Protein AF-A0AAE6SLK0-F1 (afdb_monomer_lite)

Radius of gyration: 21.38 Å; chains: 1; bounding box: 89×56×54 Å

pLDDT: mean 89.6, std 17.96, range [32.59, 98.88]

Organism: Aeromonas media (NCBI:txid651)

Structure (mmCIF, N/CA/C/O backbone):
data_AF-A0AAE6SLK0-F1
#
_entry.id   AF-A0AAE6SLK0-F1
#
loop_
_atom_site.group_PDB
_atom_site.id
_atom_site.type_symbol
_atom_site.label_atom_id
_atom_site.label_alt_id
_atom_site.label_comp_id
_atom_site.label_asym_id
_atom_site.label_entity_id
_atom_site.label_seq_id
_atom_site.pdbx_PDB_ins_code
_atom_site.Cartn_x
_atom_site.Cartn_y
_atom_site.Cartn_z
_atom_site.occupancy
_atom_site.B_iso_or_equiv
_atom_site.auth_seq_id
_atom_site.auth_comp_id
_atom_site.auth_asym_id
_atom_site.auth_atom_id
_atom_site.pdbx_PDB_model_num
ATOM 1 N N . MET A 1 1 ? -66.609 -10.770 -0.592 1.00 38.84 1 MET A N 1
ATOM 2 C CA . MET A 1 1 ? -65.427 -10.485 0.248 1.00 38.84 1 MET A CA 1
ATOM 3 C C . MET A 1 1 ? -64.219 -11.055 -0.471 1.00 38.84 1 MET A C 1
ATOM 5 O O . MET A 1 1 ? -64.060 -12.265 -0.472 1.00 38.84 1 MET A O 1
ATOM 9 N N . THR A 1 2 ? -63.419 -10.225 -1.133 1.00 34.97 2 THR A N 1
ATOM 10 C CA . THR A 1 2 ? -62.288 -10.713 -1.938 1.00 34.97 2 THR A CA 1
ATOM 11 C C . THR A 1 2 ? -61.059 -9.920 -1.523 1.00 34.97 2 THR A C 1
ATOM 13 O O . THR A 1 2 ? -60.911 -8.755 -1.880 1.00 34.97 2 THR A O 1
ATOM 16 N N . ARG A 1 3 ? -60.243 -10.522 -0.652 1.00 39.66 3 ARG A N 1
ATOM 17 C CA . ARG A 1 3 ? -59.014 -9.927 -0.117 1.00 39.66 3 ARG A CA 1
ATOM 18 C C . ARG A 1 3 ? -57.911 -10.036 -1.166 1.00 39.66 3 ARG A C 1
ATOM 20 O O . ARG A 1 3 ? -57.571 -11.139 -1.577 1.00 39.66 3 ARG A O 1
ATOM 27 N N . TRP A 1 4 ? -57.359 -8.899 -1.570 1.00 36.50 4 TRP A N 1
ATOM 28 C CA . TRP A 1 4 ? -56.140 -8.830 -2.368 1.00 36.50 4 TRP A CA 1
ATOM 29 C C . TRP A 1 4 ? -54.942 -8.883 -1.415 1.00 36.50 4 TRP A C 1
ATOM 31 O O . TRP A 1 4 ? -54.783 -8.005 -0.569 1.00 36.50 4 TRP A O 1
ATOM 41 N N . LEU A 1 5 ? -54.124 -9.930 -1.520 1.00 42.88 5 LEU A N 1
ATOM 42 C CA . LEU A 1 5 ? -52.815 -10.001 -0.872 1.00 42.88 5 LEU A CA 1
ATOM 43 C C . LEU A 1 5 ? -51.786 -9.366 -1.813 1.00 42.88 5 LEU A C 1
ATOM 45 O O . LEU A 1 5 ? -51.443 -9.947 -2.840 1.00 42.88 5 LEU A O 1
ATOM 49 N N . LEU A 1 6 ? -51.301 -8.173 -1.461 1.00 46.22 6 LEU A N 1
ATOM 50 C CA . LEU A 1 6 ? -50.082 -7.618 -2.044 1.00 46.22 6 LEU A CA 1
ATOM 51 C C . LEU A 1 6 ? -48.883 -8.419 -1.522 1.00 46.22 6 LEU A C 1
ATOM 53 O O . LEU A 1 6 ? -48.569 -8.379 -0.333 1.00 46.22 6 LEU A O 1
ATOM 57 N N . ALA A 1 7 ? -48.215 -9.139 -2.419 1.00 41.09 7 ALA A N 1
ATOM 58 C CA . ALA A 1 7 ? -46.915 -9.736 -2.159 1.00 41.09 7 ALA A CA 1
ATOM 59 C C . ALA A 1 7 ? -45.844 -8.635 -2.215 1.00 41.09 7 ALA A C 1
ATOM 61 O O . ALA A 1 7 ? -45.511 -8.129 -3.285 1.00 41.09 7 ALA A O 1
ATOM 62 N N . LEU A 1 8 ? -45.329 -8.244 -1.050 1.00 46.03 8 LEU A N 1
ATOM 63 C CA . LEU A 1 8 ? -44.193 -7.336 -0.928 1.00 46.03 8 LEU A CA 1
ATOM 64 C C . LEU A 1 8 ? -42.908 -8.144 -1.178 1.00 46.03 8 LEU A C 1
ATOM 66 O O . LEU A 1 8 ? -42.437 -8.870 -0.304 1.00 46.03 8 LEU A O 1
ATOM 70 N N . THR A 1 9 ? -42.358 -8.069 -2.388 1.00 43.03 9 THR A N 1
ATOM 71 C CA . THR A 1 9 ? -41.049 -8.655 -2.702 1.00 43.03 9 THR A CA 1
ATOM 72 C C . THR A 1 9 ? -39.952 -7.830 -2.034 1.00 43.03 9 THR A C 1
ATOM 74 O O . THR A 1 9 ? -39.632 -6.728 -2.478 1.00 43.03 9 THR A O 1
ATOM 77 N N . LEU A 1 10 ? -39.378 -8.369 -0.958 1.00 41.09 10 LEU A N 1
ATOM 78 C CA . LEU A 1 10 ? -38.140 -7.886 -0.353 1.00 41.09 10 LEU A CA 1
ATOM 79 C C . LEU A 1 10 ? -36.986 -8.132 -1.337 1.00 41.09 10 LEU A C 1
ATOM 81 O O . LEU A 1 10 ? -36.445 -9.232 -1.409 1.00 41.09 10 LEU A O 1
ATOM 85 N N . LEU A 1 11 ? -36.614 -7.108 -2.106 1.00 40.25 11 LEU A N 1
ATOM 86 C CA . LEU A 1 11 ? -35.316 -7.061 -2.774 1.00 40.25 11 LEU A CA 1
ATOM 87 C C . LEU A 1 11 ? -34.251 -6.888 -1.688 1.00 40.25 11 LEU A C 1
ATOM 89 O O . LEU A 1 11 ? -34.016 -5.788 -1.193 1.00 40.25 11 LEU A O 1
ATOM 93 N N . SER A 1 12 ? -33.632 -7.993 -1.280 1.00 39.66 12 SER A N 1
ATOM 94 C CA . SER A 1 12 ? -32.398 -7.968 -0.503 1.00 39.66 12 SER A CA 1
ATOM 95 C C . SER A 1 12 ? -31.318 -7.311 -1.361 1.00 39.66 12 SER A C 1
ATOM 97 O O . SER A 1 12 ? -30.811 -7.929 -2.298 1.00 39.66 12 SER A O 1
ATOM 99 N N . GLY A 1 13 ? -31.000 -6.048 -1.071 1.00 38.16 13 GLY A N 1
ATOM 100 C CA . GLY A 1 13 ? -29.832 -5.384 -1.637 1.00 38.16 13 GLY A CA 1
ATOM 101 C C . GLY A 1 13 ? -28.597 -6.223 -1.326 1.00 38.16 13 GLY A C 1
ATOM 102 O O . GLY A 1 13 ? -28.280 -6.461 -0.160 1.00 38.16 13 GLY A O 1
ATOM 103 N N . VAL A 1 14 ? -27.941 -6.726 -2.368 1.00 40.12 14 VAL A N 1
ATOM 104 C CA . VAL A 1 14 ? -26.601 -7.299 -2.258 1.00 40.12 14 VAL A CA 1
ATOM 105 C C . VAL A 1 14 ? -25.701 -6.236 -1.637 1.00 40.12 14 VAL A C 1
ATOM 107 O O . VAL A 1 14 ? -25.645 -5.107 -2.117 1.00 40.12 14 VAL A O 1
ATOM 110 N N . ALA A 1 15 ? -25.057 -6.573 -0.522 1.00 43.69 15 ALA A N 1
ATOM 111 C CA . ALA A 1 15 ? -24.077 -5.699 0.100 1.00 43.69 15 ALA A CA 1
ATOM 112 C C . ALA A 1 15 ? -22.981 -5.379 -0.932 1.00 43.69 15 ALA A C 1
ATOM 114 O O . ALA A 1 15 ? -22.375 -6.296 -1.487 1.00 43.69 15 ALA A O 1
ATOM 115 N N . HIS A 1 16 ? -22.771 -4.089 -1.205 1.00 45.72 16 HIS A N 1
ATOM 116 C CA . HIS A 1 16 ? -21.744 -3.585 -2.117 1.00 45.72 16 HIS A CA 1
ATOM 117 C C . HIS A 1 16 ? -20.355 -3.823 -1.512 1.00 45.72 16 HIS A C 1
ATOM 119 O O . HIS A 1 16 ? -19.819 -2.967 -0.815 1.00 45.72 16 HIS A O 1
ATOM 125 N N . GLY A 1 17 ? -19.804 -5.015 -1.723 1.00 63.59 17 GLY A N 1
ATOM 126 C CA . GLY A 1 17 ? -18.404 -5.309 -1.442 1.00 63.59 17 GLY A CA 1
ATOM 127 C C . GLY A 1 17 ? -17.537 -4.988 -2.657 1.00 63.59 17 GLY A C 1
ATOM 128 O O . GLY A 1 17 ? -17.980 -5.160 -3.791 1.00 63.59 17 GLY A O 1
ATOM 129 N N . PHE A 1 18 ? -16.290 -4.576 -2.417 1.00 79.12 18 PHE A N 1
ATOM 130 C CA . PHE A 1 18 ? -15.279 -4.461 -3.472 1.00 79.12 18 PHE A CA 1
ATOM 131 C C . PHE A 1 18 ? -15.163 -5.793 -4.225 1.00 79.12 18 PHE A C 1
ATOM 133 O O . PHE A 1 18 ? -15.194 -6.861 -3.590 1.00 79.12 18 PHE A O 1
ATOM 140 N N . GLU A 1 19 ? -14.987 -5.735 -5.548 1.00 85.19 19 GLU A N 1
ATOM 141 C CA . GLU A 1 19 ? -14.982 -6.923 -6.401 1.00 85.19 19 GLU A CA 1
ATOM 142 C C . GLU A 1 19 ? -13.978 -7.996 -5.945 1.00 85.19 19 GLU A C 1
ATOM 144 O O . GLU A 1 19 ? -13.018 -7.750 -5.203 1.00 85.19 19 GLU A O 1
ATOM 149 N N . THR A 1 20 ? -14.184 -9.236 -6.389 1.00 86.69 20 THR A N 1
ATOM 150 C CA . THR A 1 20 ? -13.162 -10.265 -6.166 1.00 86.69 20 THR A CA 1
ATOM 151 C C . THR A 1 20 ? -11.945 -9.937 -7.022 1.00 86.69 20 THR A C 1
ATOM 153 O O . THR A 1 20 ? -12.037 -9.864 -8.243 1.00 86.69 20 THR A O 1
ATOM 156 N N . ILE A 1 21 ? -10.797 -9.757 -6.375 1.00 88.38 21 ILE A N 1
ATOM 157 C CA . ILE A 1 21 ? -9.552 -9.402 -7.053 1.00 88.38 21 ILE A CA 1
ATOM 158 C C . ILE A 1 21 ? -8.872 -10.678 -7.535 1.00 88.38 21 ILE A C 1
ATOM 160 O O . ILE A 1 21 ? -8.445 -11.512 -6.734 1.00 88.38 21 ILE A O 1
ATOM 164 N N . ASP A 1 22 ? -8.736 -10.811 -8.851 1.00 91.06 22 ASP A N 1
ATOM 165 C CA . ASP A 1 22 ? -7.905 -11.849 -9.447 1.00 91.06 22 ASP A CA 1
ATOM 166 C C . ASP A 1 22 ? -6.422 -11.490 -9.271 1.00 91.06 22 ASP A C 1
ATOM 168 O O . ASP A 1 22 ? -5.854 -10.656 -9.983 1.00 91.06 22 ASP A O 1
ATOM 172 N N . ASN A 1 23 ? -5.779 -12.141 -8.303 1.00 90.94 23 ASN A N 1
ATOM 173 C CA . ASN A 1 23 ? -4.368 -11.920 -8.014 1.00 90.94 23 ASN A CA 1
ATOM 174 C C . ASN A 1 23 ? -3.451 -12.285 -9.191 1.00 90.94 23 ASN A C 1
ATOM 176 O O . ASN A 1 23 ? -2.383 -11.696 -9.312 1.00 90.94 23 ASN A O 1
ATOM 180 N N . ASN A 1 24 ? -3.834 -13.212 -10.072 1.00 90.31 24 ASN A N 1
ATOM 181 C CA . ASN A 1 24 ? -3.011 -13.550 -11.235 1.00 90.31 24 ASN A CA 1
ATOM 182 C C . ASN A 1 24 ? -3.083 -12.456 -12.301 1.00 90.31 24 ASN A C 1
ATOM 184 O O . ASN A 1 24 ? -2.088 -12.181 -12.970 1.00 90.31 24 ASN A O 1
ATOM 188 N N . LEU A 1 25 ? -4.245 -11.815 -12.433 1.00 93.25 25 LEU A N 1
ATOM 189 C CA . LEU A 1 25 ? -4.439 -10.703 -13.356 1.00 93.25 25 LEU A CA 1
ATOM 190 C C . LEU A 1 25 ? -3.724 -9.440 -12.873 1.00 93.25 25 LEU A C 1
ATOM 192 O O . LEU A 1 25 ? -3.025 -8.788 -13.650 1.00 93.25 25 LEU A O 1
ATOM 196 N N . TYR A 1 26 ? -3.899 -9.095 -11.596 1.00 95.38 26 TYR A N 1
ATOM 197 C CA . TYR A 1 26 ? -3.410 -7.829 -11.055 1.00 95.38 26 TYR A CA 1
ATOM 198 C C . TYR A 1 26 ? -2.040 -7.924 -10.408 1.00 95.38 26 TYR A C 1
ATOM 200 O O . TYR A 1 26 ? -1.403 -6.888 -10.266 1.00 95.38 26 TYR A O 1
ATOM 208 N N . PHE A 1 27 ? -1.555 -9.123 -10.073 1.00 96.62 27 PHE A N 1
ATOM 209 C CA . PHE A 1 27 ? -0.210 -9.363 -9.545 1.00 96.62 27 PHE A CA 1
ATOM 210 C C . PHE A 1 27 ? 0.556 -10.466 -10.305 1.00 96.62 27 PHE A C 1
ATOM 212 O O . PHE A 1 27 ? 1.027 -11.429 -9.687 1.00 96.62 27 PHE A O 1
ATOM 219 N N . PRO A 1 28 ? 0.709 -10.361 -11.641 1.00 94.75 28 PRO A N 1
ATOM 220 C CA . PRO A 1 28 ? 1.294 -11.422 -12.466 1.00 94.75 28 PRO A CA 1
ATOM 221 C C . PRO A 1 28 ? 2.786 -11.668 -12.197 1.00 94.75 28 PRO A C 1
ATOM 223 O O . PRO A 1 28 ? 3.267 -12.781 -12.406 1.00 94.75 28 PRO A O 1
ATOM 226 N N . ALA A 1 29 ? 3.519 -10.661 -11.719 1.00 95.38 29 ALA A N 1
ATOM 227 C CA . ALA A 1 29 ? 4.935 -10.744 -11.381 1.00 95.38 29 ALA A CA 1
ATOM 228 C C . ALA A 1 29 ? 5.220 -10.064 -10.029 1.00 95.38 29 ALA A C 1
ATOM 230 O O . ALA A 1 29 ? 4.333 -9.500 -9.382 1.00 95.38 29 ALA A O 1
ATOM 231 N N . VAL A 1 30 ? 6.481 -10.124 -9.589 1.00 97.44 30 VAL A N 1
ATOM 232 C CA . VAL A 1 30 ? 6.932 -9.477 -8.345 1.00 97.44 30 VAL A CA 1
ATOM 233 C C . VAL A 1 30 ? 6.669 -7.967 -8.335 1.00 97.44 30 VAL A C 1
ATOM 235 O O . VAL A 1 30 ? 6.317 -7.404 -7.300 1.00 97.44 30 VAL A O 1
ATOM 238 N N . ALA A 1 31 ? 6.800 -7.316 -9.490 1.00 98.00 31 ALA A N 1
ATOM 239 C CA . ALA A 1 31 ? 6.497 -5.907 -9.677 1.00 98.00 31 ALA A CA 1
ATOM 240 C C . ALA A 1 31 ? 5.987 -5.656 -11.103 1.00 98.00 31 ALA A C 1
ATOM 242 O O . ALA A 1 31 ? 6.572 -6.141 -12.073 1.00 98.00 31 ALA A O 1
ATOM 243 N N . GLN A 1 32 ? 4.936 -4.853 -11.247 1.00 96.69 32 GLN A N 1
ATOM 244 C CA . GLN A 1 32 ? 4.426 -4.438 -12.556 1.00 96.69 32 GLN A CA 1
ATOM 245 C C . GLN A 1 32 ? 3.793 -3.055 -12.511 1.00 96.69 32 GLN A C 1
ATOM 247 O O . GLN A 1 32 ? 3.225 -2.629 -11.508 1.00 96.69 32 GLN A O 1
ATOM 252 N N . GLY A 1 33 ? 3.846 -2.395 -13.660 1.00 96.25 33 GLY A N 1
ATOM 253 C CA . GLY A 1 33 ? 3.070 -1.214 -13.961 1.00 96.25 33 GLY A CA 1
ATOM 254 C C . GLY A 1 33 ? 1.646 -1.575 -14.387 1.00 96.25 33 GLY A C 1
ATOM 255 O O . GLY A 1 33 ? 1.429 -2.556 -15.106 1.00 96.25 33 GLY A O 1
ATOM 256 N N . HIS A 1 34 ? 0.676 -0.742 -14.022 1.00 95.00 34 HIS A N 1
ATOM 257 C CA . HIS A 1 34 ? -0.634 -0.708 -14.661 1.00 95.00 34 HIS A CA 1
ATOM 258 C C . HIS A 1 34 ? -0.900 0.668 -15.269 1.00 95.00 34 HIS A C 1
ATOM 260 O O . HIS A 1 34 ? -0.241 1.663 -14.978 1.00 95.00 34 HIS A O 1
ATOM 266 N N . ARG A 1 35 ? -1.890 0.726 -16.150 1.00 92.19 35 ARG A N 1
ATOM 267 C CA . ARG A 1 35 ? -2.160 1.900 -16.984 1.00 92.19 35 ARG A CA 1
ATOM 268 C C . ARG A 1 35 ? -3.454 2.618 -16.607 1.00 92.19 35 ARG A C 1
ATOM 270 O O . ARG A 1 35 ? -4.057 3.290 -17.428 1.00 92.19 35 ARG A O 1
ATOM 277 N N . GLY A 1 36 ? -3.898 2.422 -15.366 1.00 91.06 36 GLY A N 1
ATOM 278 C CA . GLY A 1 36 ? -5.288 2.634 -14.949 1.00 91.06 36 GLY A CA 1
ATOM 279 C C . GLY A 1 36 ? -6.259 1.660 -15.635 1.00 91.06 36 GLY A C 1
ATOM 280 O O . GLY A 1 36 ? -5.856 0.793 -16.420 1.00 91.06 36 GLY A O 1
ATOM 281 N N . ASN A 1 37 ? -7.554 1.797 -15.351 1.00 91.56 37 ASN A N 1
ATOM 282 C CA . ASN A 1 37 ? -8.606 1.000 -15.986 1.00 91.56 37 ASN A CA 1
ATOM 283 C C . ASN A 1 37 ? -8.958 1.527 -17.396 1.00 91.56 37 ASN A C 1
ATOM 285 O O . ASN A 1 37 ? -10.089 1.924 -17.667 1.00 91.56 37 ASN A O 1
ATOM 289 N N . THR A 1 38 ? -7.979 1.566 -18.302 1.00 87.50 38 THR A N 1
ATOM 290 C CA . THR A 1 38 ? -8.142 2.084 -19.672 1.00 87.50 38 THR A CA 1
ATOM 291 C C . THR A 1 38 ? -7.464 1.195 -20.721 1.00 87.50 38 THR A C 1
ATOM 293 O O . THR A 1 38 ? -6.570 0.390 -20.432 1.00 87.50 38 THR A O 1
ATOM 296 N N . SER A 1 39 ? -7.926 1.325 -21.965 1.00 85.94 39 SER A N 1
ATOM 297 C CA . SER A 1 39 ? -7.327 0.734 -23.165 1.00 85.94 39 SER A CA 1
ATOM 298 C C . SER A 1 39 ? -6.167 1.560 -23.733 1.00 85.94 39 SER A C 1
ATOM 300 O O . SER A 1 39 ? -5.547 1.127 -24.702 1.00 85.94 39 SER A O 1
ATOM 302 N N . ALA A 1 40 ? -5.863 2.723 -23.146 1.00 83.44 40 ALA A N 1
ATOM 303 C CA . ALA A 1 40 ? -4.774 3.584 -23.591 1.00 83.44 40 ALA A CA 1
ATOM 304 C C . ALA A 1 40 ? -3.421 2.855 -23.576 1.00 83.44 40 ALA A C 1
ATOM 306 O O . ALA A 1 40 ? -3.120 2.092 -22.658 1.00 83.44 40 ALA A O 1
ATOM 307 N N . SER A 1 41 ? -2.597 3.109 -24.593 1.00 81.50 41 SER A N 1
ATOM 308 C CA . SER A 1 41 ? -1.213 2.638 -24.651 1.00 81.50 41 SER A CA 1
ATOM 309 C C . SER A 1 41 ? -0.271 3.605 -23.926 1.00 81.50 41 SER A C 1
ATOM 311 O O . SER A 1 41 ? -0.657 4.710 -23.538 1.00 81.50 41 SER A O 1
ATOM 313 N N . CYS A 1 42 ? 0.991 3.206 -23.761 1.00 83.56 42 CYS A N 1
ATOM 314 C CA . CYS A 1 42 ? 2.004 3.996 -23.060 1.00 83.56 42 CYS A CA 1
ATOM 315 C C . CYS A 1 42 ? 2.154 5.440 -23.551 1.00 83.56 42 CYS A C 1
ATOM 317 O O . CYS A 1 42 ? 2.388 6.334 -22.740 1.00 83.56 42 CYS A O 1
ATOM 319 N N . ASN A 1 43 ? 1.950 5.680 -24.848 1.00 71.69 43 ASN A N 1
ATOM 320 C CA . ASN A 1 43 ? 2.090 7.002 -25.459 1.00 71.69 43 ASN A CA 1
ATOM 321 C C . ASN A 1 43 ? 1.031 8.015 -24.976 1.00 71.69 43 ASN A C 1
ATOM 323 O O . ASN A 1 43 ? 1.223 9.212 -25.153 1.00 71.69 43 ASN A O 1
ATOM 327 N N . GLY A 1 44 ? -0.077 7.562 -24.371 1.00 65.56 44 GLY A N 1
ATOM 328 C CA . GLY A 1 44 ? -1.186 8.420 -23.933 1.00 65.56 44 GLY A CA 1
ATOM 329 C C . GLY A 1 44 ? -1.279 8.677 -22.425 1.00 65.56 44 GLY A C 1
ATOM 330 O O . GLY A 1 44 ? -2.234 9.314 -21.992 1.00 65.56 44 GLY A O 1
ATOM 331 N N . LEU A 1 45 ? -0.352 8.157 -21.609 1.00 62.59 45 LEU A N 1
ATOM 332 C CA . LEU A 1 45 ? -0.563 8.011 -20.156 1.00 62.59 45 LEU A CA 1
ATOM 333 C C . LEU A 1 45 ? 0.438 8.740 -19.251 1.00 62.59 45 LEU A C 1
ATOM 335 O O . LEU A 1 45 ? 0.451 8.498 -18.047 1.00 62.59 45 LEU A O 1
ATOM 339 N N . GLY A 1 46 ? 1.293 9.607 -19.798 1.00 61.12 46 GLY A N 1
ATOM 340 C CA . GLY A 1 46 ? 2.299 10.310 -18.989 1.00 61.12 46 GLY A CA 1
ATOM 341 C C . GLY A 1 46 ? 3.362 9.385 -18.373 1.00 61.12 46 GLY A C 1
ATOM 342 O O . GLY A 1 46 ? 4.029 9.778 -17.425 1.00 61.12 46 GLY A O 1
ATOM 343 N N . TYR A 1 47 ? 3.530 8.186 -18.950 1.00 63.22 47 TYR A N 1
ATOM 344 C CA . TYR A 1 47 ? 4.559 7.177 -18.669 1.00 63.22 47 TYR A CA 1
ATOM 345 C C . TYR A 1 47 ? 4.539 6.554 -17.259 1.00 63.22 47 TYR A C 1
ATOM 347 O O . TYR A 1 47 ? 5.327 6.943 -16.398 1.00 63.22 47 TYR A O 1
ATOM 355 N N . PRO A 1 48 ? 3.740 5.487 -17.044 1.00 65.81 48 PRO A N 1
ATOM 356 C CA . PRO A 1 48 ? 4.003 4.477 -16.021 1.00 65.81 48 PRO A CA 1
ATOM 357 C C . PRO A 1 48 ? 5.480 4.062 -15.976 1.00 65.81 48 PRO A C 1
ATOM 359 O O . PRO A 1 48 ? 5.943 3.291 -16.825 1.00 65.81 48 PRO A O 1
ATOM 362 N N . ALA A 1 49 ? 6.234 4.611 -15.027 1.00 89.94 49 ALA A N 1
ATOM 363 C CA . ALA A 1 49 ? 7.687 4.506 -15.008 1.00 89.94 49 ALA A CA 1
ATOM 364 C C . ALA A 1 49 ? 8.176 3.600 -13.879 1.00 89.94 49 ALA A C 1
ATOM 366 O O . ALA A 1 49 ? 7.729 3.719 -12.737 1.00 89.94 49 ALA A O 1
ATOM 367 N N . LEU A 1 50 ? 9.130 2.733 -14.214 1.00 97.56 50 LEU A N 1
ATOM 368 C CA . LEU A 1 50 ? 10.004 2.079 -13.252 1.00 97.56 50 LEU A CA 1
ATOM 369 C C . LEU A 1 50 ? 11.236 2.957 -13.031 1.00 97.56 50 LEU A C 1
ATOM 371 O O . LEU A 1 50 ? 12.105 3.051 -13.899 1.00 97.56 50 LEU A O 1
ATOM 375 N N . THR A 1 51 ? 11.334 3.555 -11.853 1.00 97.88 51 THR A N 1
ATOM 376 C CA . THR A 1 51 ? 12.502 4.328 -11.441 1.00 97.88 51 THR A CA 1
ATOM 377 C C . THR A 1 51 ? 13.175 3.628 -10.277 1.00 97.88 51 THR A C 1
ATOM 379 O O . THR A 1 51 ? 12.598 3.503 -9.199 1.00 97.88 51 THR A O 1
ATOM 382 N N . GLN A 1 52 ? 14.416 3.198 -10.482 1.00 98.31 52 GLN A N 1
ATOM 383 C CA . GLN A 1 52 ? 15.245 2.622 -9.428 1.00 98.31 52 GLN A CA 1
ATOM 384 C C . GLN A 1 52 ? 16.529 3.423 -9.303 1.00 98.31 52 GLN A C 1
ATOM 386 O O . GLN A 1 52 ? 17.171 3.725 -10.303 1.00 98.31 52 GLN A O 1
ATOM 391 N N . ASN A 1 53 ? 16.909 3.750 -8.076 1.00 97.81 53 ASN A N 1
ATOM 392 C CA . ASN A 1 53 ? 18.124 4.490 -7.766 1.00 97.81 53 ASN A CA 1
ATOM 393 C C . ASN A 1 53 ? 18.897 3.787 -6.642 1.00 97.81 53 ASN A C 1
ATOM 395 O O . ASN A 1 53 ? 18.336 3.003 -5.871 1.00 97.81 53 ASN A O 1
ATOM 399 N N . ASN A 1 54 ? 20.178 4.129 -6.499 1.00 97.81 54 ASN A N 1
ATOM 400 C CA . ASN A 1 54 ? 21.045 3.677 -5.407 1.00 97.81 54 ASN A CA 1
ATOM 401 C C . ASN A 1 54 ? 21.198 2.144 -5.343 1.00 97.81 54 ASN A C 1
ATOM 403 O O . ASN A 1 54 ? 21.753 1.539 -6.252 1.00 97.81 54 ASN A O 1
ATOM 407 N N . GLN A 1 55 ? 20.749 1.507 -4.262 1.00 98.00 55 GLN A N 1
ATOM 408 C CA . GLN A 1 55 ? 20.863 0.068 -4.024 1.00 98.00 55 GLN A CA 1
ATOM 409 C C . GLN A 1 55 ? 19.498 -0.634 -4.074 1.00 98.00 55 GLN A C 1
ATOM 411 O O . GLN A 1 55 ? 19.375 -1.743 -3.563 1.00 98.00 55 GLN A O 1
ATOM 416 N N . ALA A 1 56 ? 18.485 -0.022 -4.697 1.00 98.56 56 ALA A N 1
ATOM 417 C CA . ALA A 1 56 ? 17.153 -0.604 -4.832 1.00 98.56 56 ALA A CA 1
ATOM 418 C C . ALA A 1 56 ? 17.184 -1.973 -5.539 1.00 98.56 56 ALA A C 1
ATOM 420 O O . ALA A 1 56 ? 17.843 -2.131 -6.574 1.00 98.56 56 ALA A O 1
ATOM 421 N N . LYS A 1 57 ? 16.444 -2.957 -5.006 1.00 98.44 57 LYS A N 1
ATOM 422 C CA . LYS A 1 57 ? 16.387 -4.335 -5.523 1.00 98.44 57 LYS A CA 1
ATOM 423 C C . LYS A 1 57 ? 14.962 -4.830 -5.737 1.00 98.44 57 LYS A C 1
ATOM 425 O O . LYS A 1 57 ? 14.103 -4.706 -4.874 1.00 98.44 57 LYS A O 1
ATOM 430 N N . ILE A 1 58 ? 14.750 -5.507 -6.855 1.00 98.56 58 ILE A N 1
ATOM 431 C CA . ILE A 1 58 ? 13.605 -6.390 -7.070 1.00 98.56 58 ILE A CA 1
ATOM 432 C C . ILE A 1 58 ? 14.149 -7.822 -7.171 1.00 98.56 58 ILE A C 1
ATOM 434 O O . ILE A 1 58 ? 15.170 -8.058 -7.828 1.00 98.56 58 ILE A O 1
ATOM 438 N N . THR A 1 59 ? 13.525 -8.765 -6.466 1.00 97.62 59 THR A N 1
ATOM 439 C CA . THR A 1 59 ? 13.950 -10.173 -6.391 1.00 97.62 59 THR A CA 1
ATOM 440 C C . THR A 1 59 ? 12.767 -11.098 -6.636 1.00 97.62 59 THR A C 1
ATOM 442 O O . THR A 1 59 ? 11.737 -10.973 -5.976 1.00 97.62 59 THR A O 1
ATOM 445 N N . GLY A 1 60 ? 12.931 -12.066 -7.535 1.00 96.19 60 GLY A N 1
ATOM 446 C CA . GLY A 1 60 ? 11.850 -12.903 -8.056 1.00 96.19 60 GLY A CA 1
ATOM 447 C C . GLY A 1 60 ? 11.427 -12.524 -9.475 1.00 96.19 60 GLY A C 1
ATOM 448 O O . GLY A 1 60 ? 10.369 -12.942 -9.930 1.00 96.19 60 GLY A O 1
ATOM 449 N N . THR A 1 61 ? 12.239 -11.738 -10.189 1.00 97.00 61 THR A N 1
ATOM 450 C CA . THR A 1 61 ? 12.015 -11.449 -11.614 1.00 97.00 61 THR A CA 1
ATOM 451 C C . THR A 1 61 ? 12.432 -12.615 -12.504 1.00 97.00 61 THR A C 1
ATOM 453 O O . THR A 1 61 ? 11.881 -12.787 -13.587 1.00 97.00 61 THR A O 1
ATOM 456 N N . GLY A 1 62 ? 13.408 -13.426 -12.075 1.00 95.69 62 GLY A N 1
ATOM 457 C CA . GLY A 1 62 ? 13.867 -14.594 -12.832 1.00 95.69 62 GLY A CA 1
ATOM 458 C C . GLY A 1 62 ? 14.402 -14.258 -14.231 1.00 95.69 62 GLY A C 1
ATOM 459 O O . GLY A 1 62 ? 14.386 -15.104 -15.118 1.00 95.69 62 GLY A O 1
ATOM 460 N N . GLY A 1 63 ? 14.867 -13.026 -14.449 1.00 95.44 63 GLY A N 1
ATOM 461 C CA . GLY A 1 63 ? 15.303 -12.516 -15.749 1.00 95.44 63 GLY A CA 1
ATOM 462 C C . GLY A 1 63 ? 14.170 -12.057 -16.676 1.00 95.44 63 GLY A C 1
ATOM 463 O O . GLY A 1 63 ? 14.454 -11.610 -17.789 1.00 95.44 63 GLY A O 1
ATOM 464 N N . VAL A 1 64 ? 12.912 -12.130 -16.240 1.00 97.00 64 VAL A N 1
ATOM 465 C CA . VAL A 1 64 ? 11.749 -11.666 -17.006 1.00 97.00 64 VAL A CA 1
ATOM 466 C C . VAL A 1 64 ? 11.638 -10.143 -16.927 1.00 97.00 64 VAL A C 1
ATOM 468 O O . VAL A 1 64 ? 11.912 -9.529 -15.895 1.00 97.00 64 VAL A O 1
ATOM 471 N N . ALA A 1 65 ? 11.248 -9.520 -18.040 1.00 97.31 65 ALA A N 1
ATOM 472 C CA . ALA A 1 65 ? 11.018 -8.082 -18.100 1.00 97.31 65 ALA A CA 1
ATOM 473 C C . ALA A 1 65 ? 9.745 -7.675 -17.335 1.00 97.31 65 ALA A C 1
ATOM 475 O O . ALA A 1 65 ? 8.731 -8.368 -17.380 1.00 97.31 65 ALA A O 1
ATOM 476 N N . LEU A 1 66 ? 9.795 -6.527 -16.660 1.00 97.50 66 LEU A N 1
ATOM 477 C CA . LEU A 1 66 ? 8.684 -5.984 -15.881 1.00 97.50 66 LEU A CA 1
ATOM 478 C C . LEU A 1 66 ? 7.729 -5.175 -16.770 1.00 97.50 66 LEU A C 1
ATOM 480 O O . LEU A 1 66 ? 8.141 -4.490 -17.707 1.00 97.50 66 LEU A O 1
ATOM 484 N N . ASN A 1 67 ? 6.438 -5.207 -16.455 1.00 95.62 67 ASN A N 1
ATOM 485 C CA . ASN A 1 67 ? 5.408 -4.565 -17.272 1.00 95.62 67 ASN A CA 1
ATOM 486 C C . ASN A 1 67 ? 5.281 -3.064 -16.978 1.00 95.62 67 ASN A C 1
ATOM 488 O O . ASN A 1 67 ? 4.325 -2.643 -16.346 1.00 95.62 67 ASN A O 1
ATOM 492 N N . PHE A 1 68 ? 6.235 -2.247 -17.423 1.00 96.12 68 PHE A N 1
ATOM 493 C CA . PHE A 1 68 ? 6.183 -0.778 -17.335 1.00 96.12 68 PHE A CA 1
ATOM 494 C C . PHE A 1 68 ? 6.305 -0.135 -18.719 1.00 96.12 68 PHE A C 1
ATOM 496 O O . PHE A 1 68 ? 6.796 -0.767 -19.653 1.00 96.12 68 PHE A O 1
ATOM 503 N N . CYS A 1 69 ? 5.876 1.124 -18.845 1.00 93.94 69 CYS A N 1
ATOM 504 C CA . CYS A 1 69 ? 5.988 1.889 -20.091 1.00 93.94 69 CYS A CA 1
ATOM 505 C C . CYS A 1 69 ? 7.382 2.461 -20.313 1.00 93.94 69 CYS A C 1
ATOM 507 O O . CYS A 1 69 ? 7.875 2.479 -21.436 1.00 93.94 69 CYS A O 1
ATOM 509 N N . ALA A 1 70 ? 7.988 2.966 -19.243 1.00 94.06 70 ALA A N 1
ATOM 510 C CA . ALA A 1 70 ? 9.279 3.630 -19.281 1.00 94.06 70 ALA A CA 1
ATOM 511 C C . ALA A 1 70 ? 10.125 3.214 -18.080 1.00 94.06 70 ALA A C 1
ATOM 513 O O . ALA A 1 70 ? 9.619 2.674 -17.092 1.00 94.06 70 ALA A O 1
ATOM 514 N N . SER A 1 71 ? 11.428 3.461 -18.172 1.00 95.62 71 SER A N 1
ATOM 515 C CA . SER A 1 71 ? 12.337 3.285 -17.048 1.00 95.62 71 SER A CA 1
ATOM 516 C C . SER A 1 71 ? 13.474 4.296 -17.085 1.00 95.62 71 SER A C 1
ATOM 518 O O . SER A 1 71 ? 13.750 4.875 -18.135 1.00 95.62 71 SER A O 1
ATOM 520 N N . ASN A 1 72 ? 14.166 4.471 -15.958 1.00 95.94 72 ASN A N 1
ATOM 521 C CA . ASN A 1 72 ? 15.389 5.275 -15.882 1.00 95.94 72 ASN A CA 1
ATOM 522 C C . ASN A 1 72 ? 16.662 4.486 -16.263 1.00 95.94 72 ASN A C 1
ATOM 524 O O . ASN A 1 72 ? 17.764 4.811 -15.808 1.00 95.94 72 ASN A O 1
ATOM 528 N N . GLN A 1 73 ? 16.536 3.437 -17.084 1.00 94.25 73 GLN A N 1
ATOM 529 C CA . GLN A 1 73 ? 17.682 2.720 -17.643 1.00 94.25 73 GLN A CA 1
ATOM 530 C C . GLN A 1 73 ? 18.609 3.692 -18.393 1.00 94.25 73 GLN A C 1
ATOM 532 O O . GLN A 1 73 ? 18.162 4.492 -19.208 1.00 94.25 73 GLN A O 1
ATOM 537 N N . GLY A 1 74 ? 19.913 3.631 -18.103 1.00 92.56 74 GLY A N 1
ATOM 538 C CA . GLY A 1 74 ? 20.907 4.577 -18.630 1.00 92.56 74 GLY A CA 1
ATOM 539 C C . GLY A 1 74 ? 20.973 5.917 -17.883 1.00 92.56 74 GLY A C 1
ATOM 540 O O . GLY A 1 74 ? 21.849 6.722 -18.171 1.00 92.56 74 GLY A O 1
ATOM 541 N N . SER A 1 75 ? 20.099 6.140 -16.895 1.00 93.81 75 SER A N 1
ATOM 542 C CA . SER A 1 75 ? 20.017 7.370 -16.100 1.00 93.81 75 SER A CA 1
ATOM 543 C C . SER A 1 75 ? 19.826 7.063 -14.604 1.00 93.81 75 SER A C 1
ATOM 545 O O . SER A 1 75 ? 18.848 7.482 -13.981 1.00 93.81 75 SER A O 1
ATOM 547 N N . GLY A 1 76 ? 20.766 6.311 -14.020 1.00 92.19 76 GLY A N 1
ATOM 548 C CA . GLY A 1 76 ? 20.835 6.063 -12.569 1.00 92.19 76 GLY A CA 1
ATOM 549 C C . GLY A 1 76 ? 20.286 4.716 -12.086 1.00 92.19 76 GLY A C 1
ATOM 550 O O . GLY A 1 76 ? 20.477 4.381 -10.917 1.00 92.19 76 GLY A O 1
ATOM 551 N N . MET A 1 77 ? 19.671 3.914 -12.966 1.00 97.56 77 MET A N 1
ATOM 552 C CA . MET A 1 77 ? 19.246 2.553 -12.619 1.00 97.56 77 MET A CA 1
ATOM 553 C C . MET A 1 77 ? 20.442 1.668 -12.211 1.00 97.56 77 MET A C 1
ATOM 555 O O . MET A 1 77 ? 21.407 1.580 -12.976 1.00 97.56 77 MET A O 1
ATOM 559 N N . PRO A 1 78 ? 20.385 0.961 -11.062 1.00 97.62 78 PRO A N 1
ATOM 560 C CA . PRO A 1 78 ? 21.466 0.077 -10.635 1.00 97.62 78 PRO A CA 1
ATOM 561 C C . PRO A 1 78 ? 21.654 -1.105 -11.597 1.00 97.62 78 PRO A C 1
ATOM 563 O O . PRO A 1 78 ? 20.689 -1.775 -11.970 1.00 97.62 78 PRO A O 1
ATOM 566 N N . LEU A 1 79 ? 22.904 -1.412 -11.956 1.00 97.31 79 LEU A N 1
ATOM 567 C CA . LEU A 1 79 ? 23.248 -2.499 -12.894 1.00 97.31 79 LEU A CA 1
ATOM 568 C C . LEU A 1 79 ? 22.916 -3.908 -12.368 1.00 97.31 79 LEU A C 1
ATOM 570 O O . LEU A 1 79 ? 23.008 -4.886 -13.101 1.00 97.31 79 LEU A O 1
ATOM 574 N N . ASP A 1 80 ? 22.534 -4.012 -11.101 1.00 97.56 80 ASP A N 1
ATOM 575 C CA . ASP A 1 80 ? 22.229 -5.227 -10.352 1.00 97.56 80 ASP A CA 1
ATOM 576 C C . ASP A 1 80 ? 20.844 -5.123 -9.655 1.00 97.56 80 ASP A C 1
ATOM 578 O O . ASP A 1 80 ? 20.589 -5.725 -8.600 1.00 97.56 80 ASP A O 1
ATOM 582 N N . ALA A 1 81 ? 19.944 -4.312 -10.223 1.00 97.75 81 ALA A N 1
ATOM 583 C CA . ALA A 1 81 ? 18.610 -3.991 -9.707 1.00 97.75 81 ALA A CA 1
ATOM 584 C C . ALA A 1 81 ? 17.592 -5.149 -9.752 1.00 97.75 81 ALA A C 1
ATOM 586 O O . ALA A 1 81 ? 16.696 -5.185 -8.908 1.00 97.75 81 ALA A O 1
ATOM 587 N N . CYS A 1 82 ? 17.756 -6.127 -10.647 1.00 98.25 82 CYS A N 1
ATOM 588 C CA . CYS A 1 82 ? 16.916 -7.327 -10.788 1.00 98.25 82 CYS A CA 1
ATOM 589 C C . CYS A 1 82 ? 17.752 -8.618 -10.745 1.00 98.25 82 CYS A C 1
ATOM 591 O O . CYS A 1 82 ? 18.977 -8.576 -10.852 1.00 98.25 82 CYS A O 1
ATOM 593 N N . ASP A 1 83 ? 17.109 -9.771 -10.572 1.00 96.81 83 ASP A N 1
ATOM 594 C CA . ASP A 1 83 ? 17.730 -11.101 -10.601 1.00 96.81 83 ASP A CA 1
ATOM 595 C C . ASP A 1 83 ? 17.500 -11.855 -11.921 1.00 96.81 83 ASP A C 1
ATOM 597 O O . ASP A 1 83 ? 16.498 -11.690 -12.603 1.00 96.81 83 ASP A O 1
ATOM 601 N N . ASN A 1 84 ? 18.434 -12.727 -12.280 1.00 94.75 84 ASN A N 1
ATOM 602 C CA . ASN A 1 84 ? 18.278 -13.746 -13.314 1.00 94.75 84 ASN A CA 1
ATOM 603 C C . ASN A 1 84 ? 17.664 -15.025 -12.731 1.00 94.75 84 ASN A C 1
ATOM 605 O O . ASN A 1 84 ? 17.671 -15.232 -11.520 1.00 94.75 84 ASN A O 1
ATOM 609 N N . ALA A 1 85 ? 17.228 -15.945 -13.596 1.00 91.94 85 ALA A N 1
ATOM 610 C CA . ALA A 1 85 ? 16.736 -17.265 -13.182 1.00 91.94 85 ALA A CA 1
ATOM 611 C C . ALA A 1 85 ? 17.756 -18.070 -12.346 1.00 91.94 85 ALA A C 1
ATOM 613 O O . ALA A 1 85 ? 17.369 -18.865 -11.496 1.00 91.94 85 ALA A O 1
ATOM 614 N N . ASN A 1 86 ? 19.059 -17.840 -12.549 1.00 90.50 86 ASN A N 1
ATOM 615 C CA . ASN A 1 86 ? 20.133 -18.467 -11.772 1.00 90.50 86 ASN A CA 1
ATOM 616 C C . ASN A 1 86 ? 20.490 -17.715 -10.470 1.00 90.50 86 ASN A C 1
ATOM 618 O O . ASN A 1 86 ? 21.487 -18.044 -9.834 1.00 90.50 86 ASN A O 1
ATOM 622 N N . GLY A 1 87 ? 19.726 -16.684 -10.092 1.00 85.56 87 GLY A N 1
ATOM 623 C CA . GLY A 1 87 ? 19.948 -15.874 -8.890 1.00 85.56 87 GLY A CA 1
ATOM 624 C C . GLY A 1 87 ? 21.038 -14.803 -9.009 1.00 85.56 87 GLY A C 1
ATOM 625 O O . GLY A 1 87 ? 21.181 -13.986 -8.100 1.00 85.56 87 GLY A O 1
ATOM 626 N N . SER A 1 88 ? 21.787 -14.754 -10.118 1.00 94.12 88 SER A N 1
ATOM 627 C CA . SER A 1 88 ? 22.722 -13.649 -10.377 1.00 94.12 88 SER A CA 1
ATOM 628 C C . SER A 1 88 ? 21.968 -12.334 -10.587 1.00 94.12 88 SER A C 1
ATOM 630 O O . SER A 1 88 ? 20.774 -12.337 -10.880 1.00 94.12 88 SER A O 1
ATOM 632 N N . ARG A 1 89 ? 22.646 -11.194 -10.441 1.00 97.00 89 ARG A N 1
ATOM 633 C CA . ARG A 1 89 ? 22.014 -9.875 -10.567 1.00 97.00 89 ARG A CA 1
ATOM 634 C C . ARG A 1 89 ? 22.260 -9.255 -11.939 1.00 97.00 89 ARG A C 1
ATOM 636 O O . ARG A 1 89 ? 23.269 -9.530 -12.581 1.00 97.00 89 ARG A O 1
ATOM 643 N N . ARG A 1 90 ? 21.320 -8.422 -12.377 1.00 97.12 90 ARG A N 1
ATOM 644 C CA . ARG A 1 90 ? 21.338 -7.709 -13.654 1.00 97.12 90 ARG A CA 1
ATOM 645 C C . ARG A 1 90 ? 20.552 -6.411 -13.576 1.00 97.12 90 ARG A C 1
ATOM 647 O O . ARG A 1 90 ? 19.769 -6.190 -12.652 1.00 97.12 90 ARG A O 1
ATOM 654 N N . LEU A 1 91 ? 20.695 -5.601 -14.614 1.00 97.38 91 LEU A N 1
ATOM 655 C CA . LEU A 1 91 ? 19.819 -4.475 -14.863 1.00 97.38 91 LEU A CA 1
ATOM 656 C C . LEU A 1 91 ? 18.390 -4.987 -15.096 1.00 97.38 91 LEU A C 1
ATOM 658 O O . LEU A 1 91 ? 18.187 -5.971 -15.822 1.00 97.38 91 LEU A O 1
ATOM 662 N N . CYS A 1 92 ? 17.409 -4.315 -14.498 1.00 97.81 92 CYS A N 1
ATOM 663 C CA . CYS A 1 92 ? 16.007 -4.565 -14.799 1.00 97.81 92 CYS A CA 1
ATOM 664 C C . CYS A 1 92 ? 15.699 -4.173 -16.248 1.00 97.81 92 CYS A C 1
ATOM 666 O O . CYS A 1 92 ? 16.220 -3.189 -16.763 1.00 97.81 92 CYS A O 1
ATOM 668 N N . THR A 1 93 ? 14.837 -4.938 -16.909 1.00 97.19 93 THR A N 1
ATOM 669 C CA . THR A 1 93 ? 14.307 -4.590 -18.235 1.00 97.19 93 THR A CA 1
ATOM 670 C C . THR A 1 93 ? 12.800 -4.488 -18.171 1.00 97.19 93 THR A C 1
ATOM 672 O O . THR A 1 93 ? 12.175 -5.132 -17.328 1.00 97.19 93 THR A O 1
ATOM 675 N N . ILE A 1 94 ? 12.217 -3.706 -19.075 1.00 96.62 94 ILE A N 1
ATOM 676 C CA . ILE A 1 94 ? 10.772 -3.496 -19.152 1.00 96.62 94 ILE A CA 1
ATOM 677 C C . ILE A 1 94 ? 10.213 -3.961 -20.496 1.00 96.62 94 ILE A C 1
ATOM 679 O O . ILE A 1 94 ? 10.934 -3.997 -21.491 1.00 96.62 94 ILE A O 1
ATOM 683 N N . THR A 1 95 ? 8.931 -4.318 -20.525 1.00 95.31 95 THR A N 1
ATOM 684 C CA . THR A 1 95 ? 8.243 -4.761 -21.750 1.00 95.31 95 THR A CA 1
ATOM 685 C C . THR A 1 95 ? 7.730 -3.608 -22.611 1.00 95.31 95 THR A C 1
ATOM 687 O O . THR A 1 95 ? 7.417 -3.821 -23.778 1.00 95.31 95 THR A O 1
ATOM 690 N N . GLY A 1 96 ? 7.591 -2.402 -22.049 1.00 92.75 96 GLY A N 1
ATOM 691 C CA . GLY A 1 96 ? 6.882 -1.300 -22.704 1.00 92.75 96 GLY A CA 1
ATOM 692 C C . GLY A 1 96 ? 5.359 -1.486 -22.724 1.00 92.75 96 GLY A C 1
ATOM 693 O O . GLY A 1 96 ? 4.670 -0.747 -23.421 1.00 92.75 96 GLY A O 1
ATOM 694 N N . ASN A 1 97 ? 4.820 -2.475 -21.998 1.00 92.06 97 ASN A N 1
ATOM 695 C CA . ASN A 1 97 ? 3.395 -2.805 -21.991 1.00 92.06 97 ASN A CA 1
ATOM 696 C C . ASN A 1 97 ? 2.901 -3.094 -20.558 1.00 92.06 97 ASN A C 1
ATOM 698 O O . ASN A 1 97 ? 2.936 -4.244 -20.112 1.00 92.06 97 ASN A O 1
ATOM 702 N N . PRO A 1 98 ? 2.463 -2.070 -19.803 1.00 93.69 98 PRO A N 1
ATOM 703 C CA . PRO A 1 98 ? 1.834 -2.256 -18.499 1.00 93.69 98 PRO A CA 1
ATOM 704 C C . PRO A 1 98 ? 0.477 -2.940 -18.634 1.00 93.69 98 PRO A C 1
ATOM 706 O O . PRO A 1 98 ? -0.190 -2.822 -19.661 1.00 93.69 98 PRO A O 1
ATOM 709 N N . ILE A 1 99 ? 0.014 -3.591 -17.571 1.00 94.38 99 ILE A N 1
ATOM 710 C CA . ILE A 1 99 ? -1.303 -4.237 -17.562 1.00 94.38 99 ILE A CA 1
ATOM 711 C C . ILE A 1 99 ? -2.444 -3.211 -17.460 1.00 94.38 99 ILE A C 1
ATOM 713 O O . ILE A 1 99 ? -2.240 -2.033 -17.148 1.00 94.38 99 ILE A O 1
ATOM 717 N N . ARG A 1 100 ? -3.680 -3.657 -17.704 1.00 94.38 100 ARG A N 1
ATOM 718 C CA . ARG A 1 100 ? -4.873 -2.883 -17.335 1.00 94.38 100 ARG A CA 1
ATOM 719 C C . ARG A 1 100 ? -5.025 -2.907 -15.810 1.00 94.38 100 ARG A C 1
ATOM 721 O O . ARG A 1 100 ? -4.892 -3.963 -15.204 1.00 94.38 100 ARG A O 1
ATOM 728 N N . GLY A 1 101 ? -5.275 -1.748 -15.207 1.00 94.25 101 GLY A N 1
ATOM 729 C CA . GLY A 1 101 ? -5.503 -1.635 -13.765 1.00 94.25 101 GLY A CA 1
ATOM 730 C C . GLY A 1 101 ? -6.920 -2.027 -13.345 1.00 94.25 101 GLY A C 1
ATOM 731 O O . GLY A 1 101 ? -7.824 -2.091 -14.181 1.00 94.25 101 GLY A O 1
ATOM 732 N N . LEU A 1 102 ? -7.096 -2.243 -12.041 1.00 93.94 102 LEU A N 1
ATOM 733 C CA . LEU A 1 102 ? -8.394 -2.348 -11.370 1.00 93.94 102 LEU A CA 1
ATOM 734 C C . LEU A 1 102 ? -9.215 -1.068 -11.585 1.00 93.94 102 LEU A C 1
ATOM 736 O O . LEU A 1 102 ? -8.660 0.031 -11.675 1.00 93.94 102 LEU A O 1
ATOM 740 N N . ALA A 1 103 ? -10.540 -1.203 -11.670 1.00 93.31 103 ALA A N 1
ATOM 741 C CA . ALA A 1 103 ? -11.430 -0.046 -11.615 1.00 93.31 103 ALA A CA 1
ATOM 742 C C . ALA A 1 103 ? -11.386 0.573 -10.210 1.00 93.31 103 ALA A C 1
ATOM 744 O O . ALA A 1 103 ? -11.293 -0.158 -9.232 1.00 93.31 103 ALA A O 1
ATOM 745 N N . THR A 1 104 ? -11.484 1.898 -10.111 1.00 93.38 104 THR A N 1
ATOM 746 C CA . THR A 1 104 ? -11.582 2.651 -8.840 1.00 93.38 104 THR A CA 1
ATOM 747 C C . THR A 1 104 ? -12.910 3.409 -8.722 1.00 93.38 104 THR A C 1
ATOM 749 O O . THR A 1 104 ? -13.057 4.349 -7.944 1.00 93.38 104 THR A O 1
ATOM 752 N N . SER A 1 105 ? -13.886 3.023 -9.544 1.00 92.38 105 SER A N 1
ATOM 753 C CA . SER A 1 105 ? -15.222 3.606 -9.632 1.00 92.38 105 SER A CA 1
ATOM 754 C C . SER A 1 105 ? -16.280 2.502 -9.685 1.00 92.38 105 SER A C 1
ATOM 756 O O . SER A 1 105 ? -15.950 1.324 -9.836 1.00 92.38 105 SER A O 1
ATOM 758 N N . GLY A 1 106 ? -17.557 2.875 -9.551 1.00 90.56 106 GLY A N 1
ATOM 759 C CA . GLY A 1 106 ? -18.651 1.905 -9.457 1.00 90.56 106 GLY A CA 1
ATOM 760 C C . GLY A 1 106 ? -18.549 1.092 -8.166 1.00 90.56 106 GLY A C 1
ATOM 761 O O . GLY A 1 106 ? -18.334 1.666 -7.101 1.00 90.56 106 GLY A O 1
ATOM 762 N N . ASP A 1 107 ? -18.644 -0.233 -8.267 1.00 87.62 107 ASP A N 1
ATOM 763 C CA . ASP A 1 107 ? -18.544 -1.142 -7.112 1.00 87.62 107 ASP A CA 1
ATOM 764 C C . ASP A 1 107 ? -17.167 -1.104 -6.422 1.00 87.62 107 ASP A C 1
ATOM 766 O O . ASP A 1 107 ? -17.045 -1.446 -5.249 1.00 87.62 107 ASP A O 1
ATOM 770 N N . ASN A 1 108 ? -16.143 -0.603 -7.117 1.00 92.94 108 ASN A N 1
ATOM 771 C CA . ASN A 1 108 ? -14.808 -0.375 -6.568 1.00 92.94 108 ASN A CA 1
ATOM 772 C C . ASN A 1 108 ? -14.591 1.082 -6.139 1.00 92.94 108 ASN A C 1
ATOM 774 O O . ASN A 1 108 ? -13.460 1.561 -6.128 1.00 92.94 108 ASN A O 1
ATOM 778 N N . SER A 1 109 ? -15.658 1.842 -5.891 1.00 95.06 109 SER A N 1
ATOM 779 C CA . SER A 1 109 ? -15.523 3.186 -5.329 1.00 95.06 109 SER A CA 1
ATOM 780 C C . SER A 1 109 ? -15.060 3.125 -3.874 1.00 95.06 109 SER A C 1
ATOM 782 O O . SER A 1 109 ? -15.406 2.203 -3.134 1.00 95.06 109 SER A O 1
ATOM 784 N N . PHE A 1 110 ? -14.289 4.129 -3.452 1.00 96.69 110 PHE A N 1
ATOM 785 C CA . PHE A 1 110 ? -13.877 4.231 -2.060 1.00 96.69 110 PHE A CA 1
ATOM 786 C C . PHE A 1 110 ? -15.075 4.469 -1.132 1.00 96.69 110 PHE A C 1
ATOM 788 O O . PHE A 1 110 ? -15.871 5.381 -1.362 1.00 96.69 110 PHE A O 1
ATOM 795 N N . LEU A 1 111 ? -15.167 3.691 -0.051 1.00 96.06 111 LEU A N 1
ATOM 796 C CA . LEU A 1 111 ? -16.216 3.827 0.956 1.00 96.06 111 LEU A CA 1
ATOM 797 C C . LEU A 1 111 ? -15.706 4.622 2.165 1.00 96.06 111 LEU A C 1
ATOM 799 O O . LEU A 1 111 ? -14.990 4.091 3.012 1.00 96.06 111 LEU A O 1
ATOM 803 N N . SER A 1 112 ? -16.099 5.892 2.266 1.00 96.88 112 SER A N 1
ATOM 804 C CA . SER A 1 112 ? -15.722 6.747 3.395 1.00 96.88 112 SER A CA 1
ATOM 805 C C . SER A 1 112 ? -16.458 6.397 4.683 1.00 96.88 112 SER A C 1
ATOM 807 O O . SER A 1 112 ? -17.539 5.791 4.676 1.00 96.88 112 SER A O 1
ATOM 809 N N . SER A 1 113 ? -15.837 6.787 5.798 1.00 98.06 113 SER A N 1
ATOM 810 C CA . SER A 1 113 ? -16.426 6.656 7.125 1.00 98.06 113 SER A CA 1
ATOM 811 C C . SER A 1 113 ? -17.210 7.901 7.523 1.00 98.06 113 SER A C 1
ATOM 813 O O . SER A 1 113 ? -16.720 9.026 7.398 1.00 98.06 113 SER A O 1
ATOM 815 N N . SER A 1 114 ? -18.406 7.706 8.083 1.00 98.00 114 SER A N 1
ATOM 816 C CA . SER A 1 114 ? -19.168 8.792 8.717 1.00 98.00 114 SER A CA 1
ATOM 817 C C . SER A 1 114 ? -18.563 9.248 10.050 1.00 98.00 114 SER A C 1
ATOM 819 O O . SER A 1 114 ? -18.892 10.333 10.520 1.00 98.00 114 SER A O 1
ATOM 821 N N . GLY A 1 115 ? -17.723 8.420 10.680 1.00 98.06 115 GLY A N 1
ATOM 822 C CA . GLY A 1 115 ? -17.196 8.660 12.025 1.00 98.06 115 GLY A CA 1
ATOM 823 C C . GLY A 1 115 ? -18.226 8.535 13.153 1.00 98.06 115 GLY A C 1
ATOM 824 O O . GLY A 1 115 ? -17.934 8.888 14.293 1.00 98.06 115 GLY A O 1
ATOM 825 N N . SER A 1 116 ? -19.434 8.038 12.867 1.00 98.12 116 SER A N 1
ATOM 826 C CA . SER A 1 116 ? -20.550 8.028 13.823 1.00 98.12 116 SER A CA 1
ATOM 827 C C . SER A 1 116 ? -20.347 7.121 15.039 1.00 98.12 116 SER A C 1
ATOM 829 O O . SER A 1 116 ? -21.013 7.323 16.050 1.00 98.12 116 SER A O 1
ATOM 831 N N . ASP A 1 117 ? -19.437 6.146 14.962 1.00 98.19 117 ASP A N 1
ATOM 832 C CA . ASP A 1 117 ? -19.108 5.235 16.066 1.00 98.19 117 ASP A CA 1
ATOM 833 C C . ASP A 1 117 ? -17.937 5.733 16.932 1.00 98.19 117 ASP A C 1
ATOM 835 O O . ASP A 1 117 ? -17.448 5.009 17.802 1.00 98.19 117 ASP A O 1
ATOM 839 N N . GLY A 1 118 ? -17.522 6.986 16.727 1.00 97.81 118 GLY A N 1
ATOM 840 C CA . GLY A 1 118 ? -16.605 7.712 17.596 1.00 97.81 118 GLY A CA 1
ATOM 841 C C . GLY A 1 118 ? -15.124 7.542 17.265 1.00 97.81 118 GLY A C 1
ATOM 842 O O . GLY A 1 118 ? -14.733 6.987 16.234 1.00 97.81 118 GLY A O 1
ATOM 843 N N . ASP A 1 119 ? -14.310 8.054 18.186 1.00 98.19 119 ASP A N 1
ATOM 844 C CA . ASP A 1 119 ? -12.864 8.217 18.060 1.00 98.19 119 ASP A CA 1
ATOM 845 C C . ASP A 1 119 ? -12.113 7.463 19.165 1.00 98.19 119 ASP A C 1
ATOM 847 O O . ASP A 1 119 ? -12.632 7.221 20.257 1.00 98.19 119 ASP A O 1
ATOM 851 N N . ILE A 1 120 ? -10.834 7.177 18.916 1.00 97.56 120 ILE A N 1
ATOM 852 C CA . ILE A 1 120 ? -9.872 6.790 19.952 1.00 97.56 120 ILE A CA 1
ATOM 853 C C . ILE A 1 120 ? -8.710 7.774 19.887 1.00 97.56 120 ILE A C 1
ATOM 855 O O . ILE A 1 120 ? -7.810 7.637 19.064 1.00 97.56 120 ILE A O 1
ATOM 859 N N . GLY A 1 121 ? -8.718 8.777 20.763 1.00 95.06 121 GLY A N 1
ATOM 860 C CA . GLY A 1 121 ? -7.660 9.792 20.788 1.00 95.06 121 GLY A CA 1
ATOM 861 C C . GLY A 1 121 ? -6.345 9.318 21.417 1.00 95.06 121 GLY A C 1
ATOM 862 O O . GLY A 1 121 ? -5.302 9.913 21.165 1.00 95.06 121 GLY A O 1
ATOM 863 N N . HIS A 1 122 ? -6.390 8.282 22.260 1.00 93.12 122 HIS A N 1
ATOM 864 C CA . HIS A 1 122 ? -5.221 7.730 22.943 1.00 93.12 122 HIS A CA 1
ATOM 865 C C . HIS A 1 122 ? -5.500 6.326 23.500 1.00 93.12 122 HIS A C 1
ATOM 867 O O . HIS A 1 122 ? -6.643 5.876 23.578 1.00 93.12 122 HIS A O 1
ATOM 873 N N . CYS A 1 123 ? -4.436 5.657 23.941 1.00 96.19 123 CYS A N 1
ATOM 874 C CA . CYS A 1 123 ? -4.478 4.434 24.734 1.00 96.19 123 CYS A CA 1
ATOM 875 C C . CYS A 1 123 ? -3.338 4.452 25.762 1.00 96.19 123 CYS A C 1
ATOM 877 O O . CYS A 1 123 ? -2.349 5.163 25.581 1.00 96.19 123 CYS A O 1
ATOM 879 N N . ASN A 1 124 ? -3.455 3.654 26.820 1.00 96.81 124 ASN A N 1
ATOM 880 C CA . ASN A 1 124 ? -2.419 3.493 27.836 1.00 96.81 124 ASN A CA 1
ATOM 881 C C . ASN A 1 124 ? -1.464 2.343 27.486 1.00 96.81 124 ASN A C 1
ATOM 883 O O . ASN A 1 124 ? -1.852 1.363 26.849 1.00 96.81 124 ASN A O 1
ATOM 887 N N . SER A 1 125 ? -0.213 2.431 27.945 1.00 97.62 125 SER A N 1
ATOM 888 C CA . SER A 1 125 ? 0.753 1.333 27.808 1.00 97.62 125 SER A CA 1
ATOM 889 C C . SER A 1 125 ? 0.216 0.042 28.444 1.00 97.62 125 SER A C 1
ATOM 891 O O . SER A 1 125 ? -0.343 0.064 29.539 1.00 97.62 125 SER A O 1
ATOM 893 N N . GLY A 1 126 ? 0.345 -1.080 27.738 1.00 97.62 126 GLY A N 1
ATOM 894 C CA . GLY A 1 126 ? -0.182 -2.393 28.117 1.00 97.62 126 GLY A CA 1
ATOM 895 C C . GLY A 1 126 ? -1.680 -2.592 27.860 1.00 97.62 126 GLY A C 1
ATOM 896 O O . GLY A 1 126 ? -2.158 -3.726 27.925 1.00 97.62 126 GLY A O 1
ATOM 897 N N . GLN A 1 127 ? -2.430 -1.535 27.532 1.00 98.06 127 GLN A N 1
ATOM 898 C CA . GLN A 1 127 ? -3.877 -1.622 27.359 1.00 98.06 127 GLN A CA 1
ATOM 899 C C . GLN A 1 127 ? -4.256 -2.528 26.181 1.00 98.06 127 GLN A C 1
ATOM 901 O O . GLN A 1 127 ? -3.660 -2.462 25.105 1.00 98.06 127 GLN A O 1
ATOM 906 N N . GLN A 1 128 ? -5.288 -3.344 26.391 1.00 98.31 128 GLN A N 1
ATOM 907 C CA . GLN A 1 128 ? -5.933 -4.150 25.360 1.00 98.31 128 GLN A CA 1
ATOM 908 C C . GLN A 1 128 ? -7.315 -3.559 25.082 1.00 98.31 128 GLN A C 1
ATOM 910 O O . GLN A 1 128 ? -8.143 -3.442 25.984 1.00 98.31 128 GLN A O 1
ATOM 915 N N . LEU A 1 129 ? -7.550 -3.162 23.840 1.00 97.94 129 LEU A N 1
ATOM 916 C CA . LEU A 1 129 ? -8.794 -2.572 23.368 1.00 97.94 129 LEU A CA 1
ATOM 917 C C . LEU A 1 129 ? -9.447 -3.516 22.362 1.00 97.94 129 LEU A C 1
ATOM 919 O O . LEU A 1 129 ? -8.763 -4.127 21.541 1.00 97.94 129 LEU A O 1
ATOM 923 N N . THR A 1 130 ? -10.773 -3.600 22.400 1.00 97.56 130 THR A N 1
ATOM 924 C CA . THR A 1 130 ? -11.569 -4.208 21.328 1.00 97.56 130 THR A CA 1
ATOM 925 C C . THR A 1 130 ? -12.445 -3.131 20.712 1.00 97.56 130 THR A C 1
ATOM 927 O O . THR A 1 130 ? -13.085 -2.384 21.450 1.00 97.56 130 THR A O 1
ATOM 930 N N . LEU A 1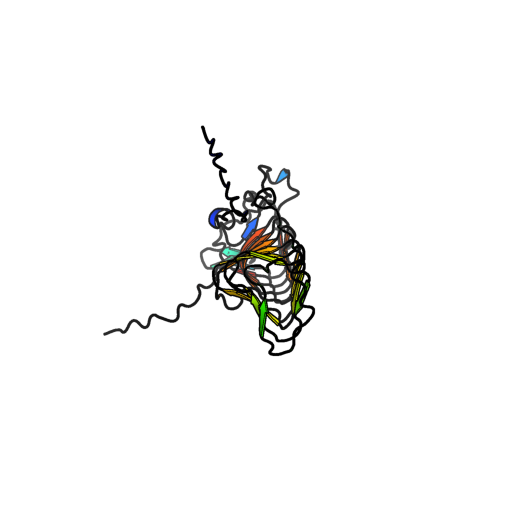 131 ? -12.461 -3.037 19.384 1.00 97.62 131 LEU A N 1
ATOM 931 C CA . LEU A 1 131 ? -13.215 -2.020 18.659 1.00 97.62 131 LEU A CA 1
ATOM 932 C C . LEU A 1 131 ? -14.186 -2.644 17.666 1.00 97.62 131 LEU A C 1
ATOM 934 O O . LEU A 1 131 ? -13.843 -3.565 16.927 1.00 97.62 131 LEU A O 1
ATOM 938 N N . GLY A 1 132 ? -15.393 -2.092 17.629 1.00 97.25 132 GLY A N 1
ATOM 939 C CA . GLY A 1 132 ? -16.433 -2.511 16.708 1.00 97.25 132 GLY A CA 1
ATOM 940 C C . GLY A 1 132 ? -17.311 -3.641 17.216 1.00 97.25 132 GLY A C 1
ATOM 941 O O . GLY A 1 132 ? -16.993 -4.377 18.149 1.00 97.25 132 GLY A O 1
ATOM 942 N N . SER A 1 133 ? -18.463 -3.751 16.571 1.00 96.31 133 SER A N 1
ATOM 943 C CA . SER A 1 133 ? -19.508 -4.718 16.885 1.00 96.31 133 SER A CA 1
ATOM 944 C C . SER A 1 133 ? -20.376 -4.951 15.649 1.00 96.31 133 SER A C 1
ATOM 946 O O . SER A 1 133 ? -20.128 -4.381 14.586 1.00 96.31 133 SER A O 1
ATOM 948 N N . ALA A 1 134 ? -21.447 -5.734 15.788 1.00 93.94 134 ALA A N 1
ATOM 949 C CA . ALA A 1 134 ? -22.431 -5.896 14.727 1.00 93.94 134 ALA A CA 1
ATOM 950 C C . ALA A 1 134 ? -23.097 -4.569 14.310 1.00 93.94 134 ALA A C 1
ATOM 952 O O . ALA A 1 134 ? -23.606 -4.494 13.201 1.00 93.94 134 ALA A O 1
ATOM 953 N N . SER A 1 135 ? -23.103 -3.518 15.131 1.00 95.25 135 SER A N 1
ATOM 954 C CA . SER A 1 135 ? -23.693 -2.218 14.764 1.00 95.25 135 SER A CA 1
ATOM 955 C C . SER A 1 135 ? -22.689 -1.070 14.700 1.00 95.25 135 SER A C 1
ATOM 957 O O . SER A 1 135 ? -23.067 -0.006 14.230 1.00 95.25 135 SER A O 1
ATOM 959 N N . GLN A 1 136 ? -21.442 -1.282 15.130 1.00 97.38 136 GLN A N 1
ATOM 960 C CA . GLN A 1 136 ? -20.397 -0.255 15.159 1.00 97.38 136 GLN A CA 1
ATOM 961 C C . GLN A 1 136 ? -19.268 -0.621 14.202 1.00 97.38 136 GLN A C 1
ATOM 963 O O . GLN A 1 136 ? -18.536 -1.587 14.442 1.00 97.38 136 GLN A O 1
ATOM 968 N N . TYR A 1 137 ? -19.143 0.137 13.120 1.00 97.44 137 TYR A N 1
ATOM 969 C CA . TYR A 1 137 ? -18.204 -0.132 12.033 1.00 97.44 137 TYR A CA 1
ATOM 970 C C . TYR A 1 137 ? -17.733 1.125 11.280 1.00 97.44 137 TYR A C 1
ATOM 972 O O . TYR A 1 137 ? -17.007 0.994 10.299 1.00 97.44 137 TYR A O 1
ATOM 980 N N . GLN A 1 138 ? -18.118 2.323 11.725 1.00 98.38 138 GLN A N 1
ATOM 981 C CA . GLN A 1 138 ? -17.841 3.621 11.104 1.00 98.38 138 GLN A CA 1
ATOM 982 C C . GLN A 1 138 ? -17.123 4.544 12.101 1.00 98.38 138 GLN A C 1
ATOM 984 O O . GLN A 1 138 ? -17.754 5.301 12.837 1.00 98.38 138 GLN A O 1
ATOM 989 N N . PHE A 1 139 ? -15.794 4.498 12.136 1.00 98.75 139 PHE A N 1
ATOM 990 C CA . PHE A 1 139 ? -14.977 5.225 13.113 1.00 98.75 139 PHE A CA 1
ATOM 991 C C . PHE A 1 139 ? -14.366 6.498 12.541 1.00 98.75 139 PHE A C 1
ATOM 993 O O . PHE A 1 139 ? -14.083 6.586 11.342 1.00 98.75 139 PHE A O 1
ATOM 1000 N N . GLY A 1 140 ? -14.170 7.492 13.403 1.00 98.75 140 GLY A N 1
ATOM 1001 C CA . GLY A 1 140 ? -13.492 8.731 13.054 1.00 98.75 140 GLY A CA 1
ATOM 1002 C C . GLY A 1 140 ? -11.975 8.563 13.116 1.00 98.75 140 GLY A C 1
ATOM 1003 O O . GLY A 1 140 ? -11.383 7.769 12.378 1.00 98.75 140 GLY A O 1
ATOM 1004 N N . THR A 1 141 ? -11.335 9.330 13.990 1.00 98.56 141 THR A N 1
ATOM 1005 C CA . THR A 1 141 ? -9.892 9.322 14.224 1.00 98.56 141 THR A CA 1
ATOM 1006 C C . THR A 1 141 ? -9.498 8.321 15.307 1.00 98.56 141 THR A C 1
ATOM 1008 O O . THR A 1 141 ? -9.959 8.369 16.444 1.00 98.56 141 THR A O 1
ATOM 1011 N N . ILE A 1 142 ? -8.550 7.450 14.970 1.00 98.69 142 ILE A N 1
ATOM 1012 C CA . ILE A 1 142 ? -7.900 6.502 15.871 1.00 98.69 142 ILE A CA 1
ATOM 1013 C C . ILE A 1 142 ? -6.407 6.839 15.899 1.00 98.69 142 ILE A C 1
ATOM 1015 O O . ILE A 1 142 ? -5.712 6.694 14.896 1.00 98.69 142 ILE A O 1
ATOM 1019 N N . SER A 1 143 ? -5.915 7.300 17.048 1.00 98.12 143 SER A N 1
ATOM 1020 C CA . SER A 1 143 ? -4.525 7.706 17.280 1.00 98.12 143 SER A CA 1
ATOM 1021 C C . SER A 1 143 ? -3.910 6.902 18.424 1.00 98.12 143 SER A C 1
ATOM 1023 O O . SER A 1 143 ? -4.289 7.054 19.585 1.00 98.12 143 SER A O 1
ATOM 1025 N N . LEU A 1 144 ? -2.945 6.037 18.104 1.00 98.00 144 LEU A N 1
ATOM 1026 C CA . LEU A 1 144 ? -2.354 5.080 19.043 1.00 98.00 144 LEU A CA 1
ATOM 1027 C C . LEU A 1 144 ? -0.829 5.237 19.098 1.00 98.00 144 LEU A C 1
ATOM 1029 O O . LEU A 1 144 ? -0.109 4.690 18.265 1.00 98.00 144 LEU A O 1
ATOM 1033 N N . TYR A 1 145 ? -0.338 5.969 20.100 1.00 96.62 145 TYR A N 1
ATOM 1034 C CA . TYR A 1 145 ? 1.097 6.265 20.259 1.00 96.62 145 TYR A CA 1
ATOM 1035 C C . TYR A 1 145 ? 1.746 5.688 21.528 1.00 96.62 145 TYR A C 1
ATOM 1037 O O . TYR A 1 145 ? 2.902 5.967 21.835 1.00 96.62 145 TYR A O 1
ATOM 1045 N N . SER A 1 146 ? 0.995 4.890 22.285 1.00 96.38 146 SER A N 1
ATOM 1046 C CA . SER A 1 146 ? 1.498 4.144 23.442 1.00 96.38 146 SER A CA 1
ATOM 1047 C C . SER A 1 146 ? 1.515 2.653 23.132 1.00 96.38 146 SER A C 1
ATOM 1049 O O . SER A 1 146 ? 0.785 2.206 22.252 1.00 96.38 146 SER A O 1
ATOM 1051 N N . ALA A 1 147 ? 2.302 1.879 23.886 1.00 97.25 147 ALA A N 1
ATOM 1052 C CA . ALA A 1 147 ? 2.439 0.428 23.737 1.00 97.25 147 ALA A CA 1
ATOM 1053 C C . ALA A 1 147 ? 1.166 -0.348 24.124 1.00 97.25 147 ALA A C 1
ATOM 1055 O O . ALA A 1 147 ? 1.149 -1.109 25.087 1.00 97.25 147 ALA A O 1
ATOM 1056 N N . CYS A 1 148 ? 0.085 -0.139 23.382 1.00 98.31 148 CYS A N 1
ATOM 1057 C CA . CYS A 1 148 ? -1.211 -0.780 23.536 1.00 98.31 148 CYS A CA 1
ATOM 1058 C C . CYS A 1 148 ? -1.517 -1.678 22.336 1.00 98.31 148 CYS A C 1
ATOM 1060 O O . CYS A 1 148 ? -0.833 -1.649 21.309 1.00 98.31 148 CYS A O 1
ATOM 1062 N N . THR A 1 149 ? -2.560 -2.492 22.458 1.00 98.69 149 THR A N 1
ATOM 1063 C CA . THR A 1 149 ? -3.087 -3.292 21.352 1.00 98.69 149 THR A CA 1
ATOM 1064 C C . THR A 1 149 ? -4.566 -2.993 21.147 1.00 98.69 149 THR A C 1
ATOM 1066 O O . THR A 1 149 ? -5.360 -3.137 22.072 1.00 98.69 149 THR A O 1
ATOM 1069 N N . LEU A 1 150 ? -4.939 -2.613 19.926 1.00 98.69 150 LEU A N 1
ATOM 1070 C CA . LEU A 1 150 ? -6.320 -2.466 19.474 1.00 98.69 150 LEU A CA 1
ATOM 1071 C C . LEU A 1 150 ? -6.685 -3.647 18.578 1.00 98.69 150 LEU A C 1
ATOM 1073 O O . LEU A 1 150 ? -6.055 -3.845 17.547 1.00 98.69 150 LEU A O 1
ATOM 1077 N N . THR A 1 151 ? -7.705 -4.418 18.935 1.00 98.69 151 THR A N 1
ATOM 1078 C CA . THR A 1 151 ? -8.210 -5.523 18.110 1.00 98.69 151 THR A CA 1
ATOM 1079 C C . THR A 1 151 ? -9.586 -5.174 17.565 1.00 98.69 151 THR A C 1
ATOM 1081 O O . THR A 1 151 ? -10.495 -4.875 18.335 1.00 98.69 151 THR A O 1
ATOM 1084 N N . PHE A 1 152 ? -9.762 -5.220 16.247 1.00 98.56 152 PHE A N 1
ATOM 1085 C CA . PHE A 1 152 ? -11.096 -5.096 15.662 1.00 98.56 152 PHE A CA 1
ATOM 1086 C C . PHE A 1 152 ? -11.909 -6.366 15.930 1.00 98.56 152 PHE A C 1
ATOM 1088 O O . PHE A 1 152 ? -11.372 -7.474 15.933 1.00 98.56 152 PHE A O 1
ATOM 1095 N N . SER A 1 153 ? -13.203 -6.209 16.182 1.00 98.00 153 SER A N 1
ATOM 1096 C CA . SER A 1 153 ? -14.123 -7.326 16.374 1.00 98.00 153 SER A CA 1
ATOM 1097 C C . SER A 1 153 ? -14.303 -8.111 15.072 1.00 98.00 153 SER A C 1
ATOM 1099 O O . SER A 1 153 ? -14.377 -7.538 13.995 1.00 98.00 153 SER A O 1
ATOM 1101 N N . SER A 1 154 ? -14.420 -9.437 1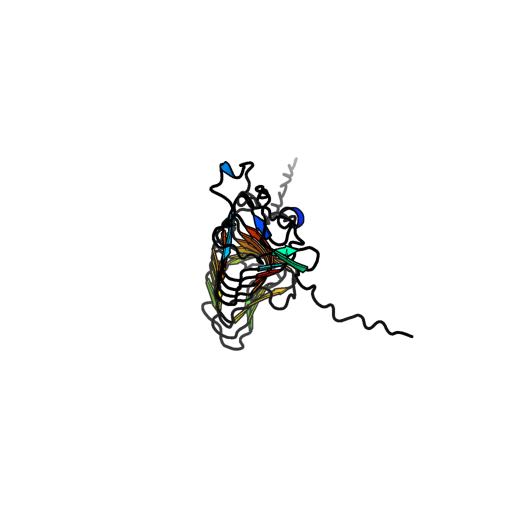5.155 1.00 96.44 154 SER A N 1
ATOM 1102 C CA . SER A 1 154 ? -14.735 -10.293 13.998 1.00 96.44 154 SER A CA 1
ATOM 1103 C C . SER A 1 154 ? -16.243 -10.438 13.756 1.00 96.44 154 SER A C 1
ATOM 1105 O O . SER A 1 154 ? -16.678 -11.309 13.010 1.00 96.44 154 SER A O 1
ATOM 1107 N N . THR A 1 155 ? -17.068 -9.650 14.453 1.00 95.44 155 THR A N 1
ATOM 1108 C CA . THR A 1 155 ? -18.536 -9.664 14.291 1.00 95.44 155 THR A CA 1
ATOM 1109 C C . THR A 1 155 ? -18.998 -8.945 13.023 1.00 95.44 155 THR A C 1
ATOM 1111 O O . THR A 1 155 ? -20.149 -9.095 12.613 1.00 95.44 155 THR A O 1
ATOM 1114 N N . ARG A 1 156 ? -18.100 -8.189 12.384 1.00 93.00 156 ARG A N 1
ATOM 1115 C CA . ARG A 1 156 ? -18.276 -7.575 11.070 1.00 93.00 156 ARG A CA 1
ATOM 1116 C C . ARG A 1 156 ? -17.072 -7.887 10.195 1.00 93.00 156 ARG A C 1
ATOM 1118 O O . ARG A 1 156 ? -15.956 -8.002 10.684 1.00 93.00 156 ARG A O 1
ATOM 1125 N N . GLN A 1 157 ? -17.340 -7.969 8.896 1.00 93.31 157 GLN A N 1
ATOM 1126 C CA . GLN A 1 157 ? -16.335 -8.186 7.855 1.00 93.31 157 GLN A CA 1
ATOM 1127 C C . GLN A 1 157 ? -15.992 -6.895 7.104 1.00 93.31 157 GLN A C 1
ATOM 1129 O O . GLN A 1 157 ? -15.212 -6.946 6.165 1.00 93.31 157 GLN A O 1
ATOM 1134 N N . GLU A 1 158 ? -16.584 -5.760 7.482 1.00 96.75 158 GLU A N 1
ATOM 1135 C CA . GLU A 1 158 ? -16.284 -4.448 6.911 1.00 96.75 158 GLU A CA 1
ATOM 1136 C C . GLU A 1 158 ? -16.176 -3.419 8.035 1.00 96.75 158 GLU A C 1
ATOM 1138 O O . GLU A 1 158 ? -17.056 -3.348 8.898 1.00 96.75 158 GLU A O 1
ATOM 1143 N N . TYR A 1 159 ? -15.122 -2.609 7.987 1.00 98.38 159 TYR A N 1
ATOM 1144 C CA . TYR A 1 159 ? -14.906 -1.454 8.850 1.00 98.38 159 TYR A CA 1
ATOM 1145 C C . TYR A 1 159 ? -14.486 -0.247 8.020 1.00 98.38 159 TYR A C 1
ATOM 1147 O O . TYR A 1 159 ? -13.725 -0.381 7.063 1.00 98.38 159 TYR A O 1
ATOM 1155 N N . ARG A 1 160 ? -14.945 0.941 8.411 1.00 98.56 160 ARG A N 1
ATOM 1156 C CA . ARG A 1 160 ? -14.562 2.213 7.796 1.00 98.56 160 ARG A CA 1
ATOM 1157 C C . ARG A 1 160 ? -14.001 3.147 8.855 1.00 98.56 160 ARG A C 1
ATOM 1159 O O . ARG A 1 160 ? -14.549 3.246 9.950 1.00 98.56 160 ARG A O 1
ATOM 1166 N N . ILE A 1 161 ? -12.897 3.811 8.538 1.00 98.88 161 ILE A N 1
ATOM 1167 C CA . ILE A 1 161 ? -12.129 4.651 9.453 1.00 98.88 161 ILE A CA 1
ATOM 1168 C C . ILE A 1 161 ? -11.710 5.934 8.725 1.00 98.88 161 ILE A C 1
ATOM 1170 O O . ILE A 1 161 ? -11.140 5.870 7.638 1.00 98.88 161 ILE A O 1
ATOM 1174 N N . GLN A 1 162 ? -11.947 7.105 9.318 1.00 98.75 162 GLN A N 1
ATOM 1175 C CA . GLN A 1 162 ? -11.501 8.372 8.720 1.00 98.75 162 GLN A CA 1
ATOM 1176 C C . GLN A 1 162 ? -9.978 8.546 8.836 1.00 98.75 162 GLN A C 1
ATOM 1178 O O . GLN A 1 162 ? -9.298 8.961 7.900 1.00 98.75 162 GLN A O 1
ATOM 1183 N N . SER A 1 163 ? -9.403 8.218 9.991 1.00 98.75 163 SER A N 1
ATOM 1184 C CA . SER A 1 163 ? -7.956 8.299 10.186 1.00 98.75 163 SER A CA 1
ATOM 1185 C C . SER A 1 163 ? -7.478 7.220 11.143 1.00 98.75 163 SER A C 1
ATOM 1187 O O . SER A 1 163 ? -7.976 7.123 12.262 1.00 98.75 163 SER A O 1
ATOM 1189 N N . LEU A 1 164 ? -6.500 6.425 10.718 1.00 98.81 164 LEU A N 1
ATOM 1190 C CA . LEU A 1 164 ? -5.778 5.488 11.569 1.00 98.81 164 LEU A CA 1
ATOM 1191 C C . LEU A 1 164 ? -4.305 5.886 11.600 1.00 98.81 164 LEU A C 1
ATOM 1193 O O . LEU A 1 164 ? -3.591 5.743 10.607 1.00 98.81 164 LEU A O 1
ATOM 1197 N N . ALA A 1 165 ? -3.851 6.365 12.753 1.00 98.62 165 ALA A N 1
ATOM 1198 C CA . ALA A 1 165 ? -2.468 6.735 12.995 1.00 98.62 165 ALA A CA 1
ATOM 1199 C C . ALA A 1 165 ? -1.912 5.946 14.182 1.00 98.62 165 ALA A C 1
ATOM 1201 O O . ALA A 1 165 ? -2.495 5.949 15.267 1.00 98.62 165 ALA A O 1
ATOM 1202 N N . LEU A 1 166 ? -0.775 5.280 13.994 1.00 98.12 166 LEU A N 1
ATOM 1203 C CA . LEU A 1 166 ? -0.136 4.514 15.061 1.00 98.12 166 LEU A CA 1
ATOM 1204 C C . LEU A 1 166 ? 1.390 4.623 15.042 1.00 98.12 166 LEU A C 1
ATOM 1206 O O . LEU A 1 166 ? 2.000 4.682 13.978 1.00 98.12 166 LEU A O 1
ATOM 1210 N N . GLY A 1 167 ? 1.999 4.614 16.228 1.00 97.69 167 GLY A N 1
ATOM 1211 C CA . GLY A 1 167 ? 3.448 4.588 16.442 1.00 97.69 167 GLY A CA 1
ATOM 1212 C C . GLY A 1 167 ? 3.768 4.008 17.818 1.00 97.69 167 GLY A C 1
ATOM 1213 O O . GLY A 1 167 ? 3.353 4.545 18.832 1.00 97.69 167 GLY A O 1
ATOM 1214 N N . GLY A 1 168 ? 4.447 2.868 17.873 1.00 96.06 168 GLY A N 1
ATOM 1215 C CA . GLY A 1 168 ? 4.668 2.121 19.120 1.00 96.06 168 GLY A CA 1
ATOM 1216 C C . GLY A 1 168 ? 3.462 1.311 19.619 1.00 96.06 168 GLY A C 1
ATOM 1217 O O . GLY A 1 168 ? 3.564 0.685 20.668 1.00 96.06 168 GLY A O 1
ATOM 1218 N N . ALA A 1 169 ? 2.345 1.295 18.885 1.00 98.44 169 ALA A N 1
ATOM 1219 C CA . ALA A 1 169 ? 1.145 0.512 19.190 1.00 98.44 169 ALA A CA 1
ATOM 1220 C C . ALA A 1 169 ? 0.933 -0.627 18.183 1.00 98.44 169 ALA A C 1
ATOM 1222 O O . ALA A 1 169 ? 1.459 -0.590 17.068 1.00 98.44 169 ALA A O 1
ATOM 1223 N N . LYS A 1 170 ? 0.092 -1.602 18.546 1.00 98.62 170 LYS A N 1
ATOM 1224 C CA . LYS A 1 170 ? -0.345 -2.673 17.644 1.00 98.62 170 LYS A CA 1
ATOM 1225 C C . LYS A 1 170 ? -1.835 -2.579 17.327 1.00 98.62 170 LYS A C 1
ATOM 1227 O O . LYS A 1 170 ? -2.658 -2.466 18.231 1.00 98.62 170 LYS A O 1
ATOM 1232 N N . VAL A 1 171 ? -2.193 -2.709 16.056 1.00 98.81 171 VAL A N 1
ATOM 1233 C CA . VAL A 1 171 ? -3.572 -2.904 15.595 1.00 98.81 171 VAL A CA 1
ATOM 1234 C C . VAL A 1 171 ? -3.703 -4.313 15.029 1.00 98.81 171 VAL A C 1
ATOM 1236 O O . VAL A 1 171 ? -2.886 -4.731 14.218 1.00 98.81 171 VAL A O 1
ATOM 1239 N N . VAL A 1 172 ? -4.721 -5.055 15.450 1.00 98.69 172 VAL A N 1
ATOM 1240 C CA . VAL A 1 172 ? -5.020 -6.406 14.973 1.00 98.69 172 VAL A CA 1
ATOM 1241 C C . VAL A 1 172 ? -6.300 -6.365 14.148 1.00 98.69 172 VAL A C 1
ATOM 1243 O O . VAL A 1 172 ? -7.361 -5.996 14.657 1.00 98.69 172 VAL A O 1
ATOM 1246 N N . LEU A 1 173 ? -6.191 -6.776 12.888 1.00 98.56 173 LEU A N 1
ATOM 1247 C CA . LEU A 1 173 ? -7.287 -6.852 11.928 1.00 98.56 173 LEU A CA 1
ATOM 1248 C C . LEU A 1 173 ? -7.646 -8.325 11.670 1.00 98.56 173 LEU A C 1
ATOM 1250 O O . LEU A 1 173 ? -6.841 -9.048 11.071 1.00 98.56 173 LEU A O 1
ATOM 1254 N N . PRO A 1 174 ? -8.812 -8.810 12.132 1.00 97.88 174 PRO A N 1
ATOM 1255 C CA . PRO A 1 174 ? -9.396 -10.056 11.639 1.00 97.88 174 PRO A CA 1
ATOM 1256 C C . PRO A 1 174 ? -9.690 -10.024 10.135 1.00 97.88 174 PRO A C 1
ATOM 1258 O O . PRO A 1 174 ? -9.556 -8.994 9.482 1.00 97.88 174 PRO A O 1
ATOM 1261 N N . ALA A 1 175 ? -10.099 -11.166 9.582 1.00 97.25 175 ALA A N 1
ATOM 1262 C CA . ALA A 1 175 ? -10.438 -11.277 8.171 1.00 97.25 175 ALA A CA 1
ATOM 1263 C C . ALA A 1 175 ? -11.589 -10.327 7.814 1.00 97.25 175 ALA A C 1
ATOM 1265 O O . ALA A 1 175 ? -12.606 -10.319 8.503 1.00 97.25 175 ALA A O 1
ATOM 1266 N N . GLY A 1 176 ? -11.444 -9.569 6.731 1.00 96.50 176 GLY A N 1
ATOM 1267 C CA . GLY A 1 176 ? -12.415 -8.555 6.332 1.00 96.50 176 GLY A CA 1
ATOM 1268 C C . GLY A 1 176 ? -11.805 -7.416 5.522 1.00 96.50 176 GLY A C 1
ATOM 1269 O O . GLY A 1 176 ? -10.613 -7.421 5.193 1.00 96.50 176 GLY A O 1
ATOM 1270 N N . ASP A 1 177 ? -12.655 -6.440 5.229 1.00 97.75 177 ASP A N 1
ATOM 1271 C CA . ASP A 1 177 ? -12.369 -5.246 4.452 1.00 97.75 177 ASP A CA 1
ATOM 1272 C C . ASP A 1 177 ? -12.289 -4.020 5.357 1.00 97.75 177 ASP A C 1
ATOM 1274 O O . ASP A 1 177 ? -13.176 -3.755 6.170 1.00 97.75 177 ASP A O 1
ATOM 1278 N N . TYR A 1 178 ? -11.224 -3.248 5.197 1.00 98.50 178 TYR A N 1
ATOM 1279 C CA . TYR A 1 178 ? -10.954 -2.068 6.004 1.00 98.50 178 TYR A CA 1
ATOM 1280 C C . TYR A 1 178 ? -10.764 -0.875 5.087 1.00 98.50 178 TYR A C 1
ATOM 1282 O O . TYR A 1 178 ? -9.777 -0.800 4.361 1.00 98.50 178 TYR A O 1
ATOM 1290 N N . TRP A 1 179 ? -11.705 0.057 5.135 1.00 98.62 179 TRP A N 1
ATOM 1291 C CA . TRP A 1 179 ? -11.675 1.298 4.377 1.00 98.62 179 TRP A CA 1
ATOM 1292 C C . TRP A 1 179 ? -11.118 2.404 5.258 1.00 98.62 179 TRP A C 1
ATOM 1294 O O . TRP A 1 179 ? -11.704 2.726 6.287 1.00 98.62 179 TRP A O 1
ATOM 1304 N N . ILE A 1 180 ? -9.965 2.957 4.900 1.00 98.88 180 ILE A N 1
ATOM 1305 C CA . ILE A 1 180 ? -9.265 3.939 5.728 1.00 98.88 180 ILE A CA 1
ATOM 1306 C C . ILE A 1 180 ? -8.953 5.169 4.887 1.00 98.88 180 ILE A C 1
ATOM 1308 O O . ILE A 1 180 ? -8.139 5.110 3.968 1.00 98.88 180 ILE A O 1
ATOM 1312 N N . ASP A 1 181 ? -9.582 6.298 5.196 1.00 98.69 181 ASP A N 1
ATOM 1313 C CA . ASP A 1 181 ? -9.351 7.529 4.436 1.00 98.69 181 ASP A CA 1
ATOM 1314 C C . ASP A 1 181 ? -7.880 7.969 4.546 1.00 98.69 181 ASP A C 1
ATOM 1316 O O . ASP A 1 181 ? -7.214 8.232 3.540 1.00 98.69 181 ASP A O 1
ATOM 1320 N N . ARG A 1 182 ? -7.327 7.959 5.763 1.00 98.75 182 ARG A N 1
ATOM 1321 C CA . ARG A 1 182 ? -5.908 8.227 6.013 1.00 98.75 182 ARG A CA 1
ATOM 1322 C C . ARG A 1 182 ? -5.275 7.165 6.904 1.00 98.75 182 ARG A C 1
ATOM 1324 O O . ARG A 1 182 ? -5.658 7.019 8.060 1.00 98.75 182 ARG A O 1
ATOM 1331 N N . LEU A 1 183 ? -4.254 6.482 6.394 1.00 98.88 183 LEU A N 1
ATOM 1332 C CA . LEU A 1 183 ? -3.463 5.507 7.140 1.00 98.88 183 LEU A CA 1
ATOM 1333 C C . LEU A 1 183 ? -2.026 6.003 7.330 1.00 98.88 183 LEU A C 1
ATOM 1335 O O . LEU A 1 183 ? -1.299 6.184 6.355 1.00 98.88 183 LEU A O 1
ATOM 1339 N N . VAL A 1 184 ? -1.599 6.180 8.580 1.00 98.81 184 VAL A N 1
ATOM 1340 C CA . VAL A 1 184 ? -0.215 6.537 8.924 1.00 98.81 184 VAL A CA 1
ATOM 1341 C C . VAL A 1 184 ? 0.347 5.532 9.921 1.00 98.81 184 VAL A C 1
ATOM 1343 O O . VAL A 1 184 ? -0.122 5.439 11.053 1.00 98.81 184 VAL A O 1
ATOM 1346 N N . VAL A 1 185 ? 1.386 4.801 9.525 1.00 98.88 185 VAL A N 1
ATOM 1347 C CA . VAL A 1 185 ? 2.061 3.827 10.393 1.00 98.88 185 VAL A CA 1
ATOM 1348 C C . VAL A 1 185 ? 3.493 4.288 10.630 1.00 98.88 185 VAL A C 1
ATOM 1350 O O . VAL A 1 185 ? 4.377 4.103 9.795 1.00 98.88 185 VAL A O 1
ATOM 1353 N N . ASN A 1 186 ? 3.715 4.924 11.772 1.00 98.69 186 ASN A N 1
ATOM 1354 C CA . ASN A 1 186 ? 5.016 5.429 12.189 1.00 98.69 186 ASN A CA 1
ATOM 1355 C C . ASN A 1 186 ? 5.871 4.324 12.824 1.00 98.69 186 ASN A C 1
ATOM 1357 O O . ASN A 1 186 ? 5.406 3.207 13.067 1.00 98.69 186 ASN A O 1
ATOM 1361 N N . GLN A 1 187 ? 7.132 4.649 13.109 1.00 98.12 187 GLN A N 1
ATOM 1362 C CA . GLN A 1 187 ? 8.083 3.744 13.747 1.00 98.12 187 GLN A CA 1
ATOM 1363 C C . GLN A 1 187 ? 7.492 3.081 15.002 1.00 98.12 187 GLN A C 1
ATOM 1365 O O . GLN A 1 187 ? 6.839 3.717 15.830 1.00 98.12 187 GLN A O 1
ATOM 1370 N N . GLY A 1 188 ? 7.698 1.767 15.115 1.00 97.56 188 GLY A N 1
ATOM 1371 C CA . GLY A 1 188 ? 7.158 0.938 16.197 1.00 97.56 188 GLY A CA 1
ATOM 1372 C C . GL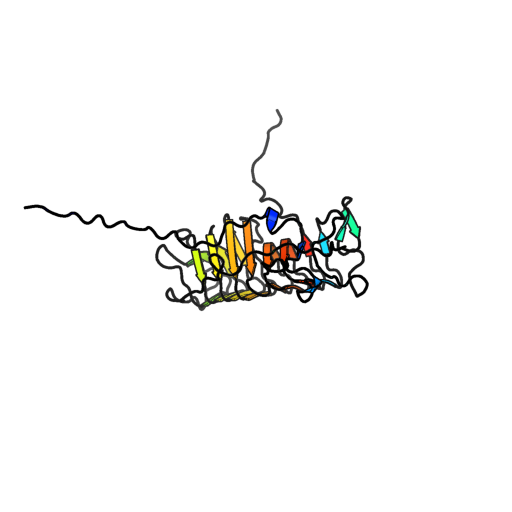Y A 1 188 ? 5.661 0.629 16.083 1.00 97.56 188 GLY A C 1
ATOM 1373 O O . GLY A 1 188 ? 5.162 -0.183 16.852 1.00 97.56 188 GLY A O 1
ATOM 1374 N N . GLY A 1 189 ? 4.935 1.266 15.160 1.00 98.69 189 GLY A N 1
ATOM 1375 C CA . GLY A 1 189 ? 3.552 0.927 14.845 1.00 98.69 189 GLY A CA 1
ATOM 1376 C C . GLY A 1 189 ? 3.477 -0.372 14.043 1.00 98.69 189 GLY A C 1
ATOM 1377 O O . GLY A 1 189 ? 4.212 -0.551 13.066 1.00 98.69 189 GLY A O 1
ATOM 1378 N N . GLU A 1 190 ? 2.579 -1.271 14.435 1.00 98.56 190 GLU A N 1
ATOM 1379 C CA . GLU A 1 190 ? 2.366 -2.547 13.754 1.00 98.56 190 GLU A CA 1
ATOM 1380 C C . GLU A 1 190 ? 0.886 -2.803 13.476 1.00 98.56 190 GLU A C 1
ATOM 1382 O O . GLU A 1 190 ? 0.041 -2.687 14.360 1.00 98.56 190 GLU A O 1
ATOM 1387 N N . ILE A 1 191 ? 0.580 -3.213 12.247 1.00 98.81 191 ILE A N 1
ATOM 1388 C CA . ILE A 1 191 ? -0.717 -3.774 11.875 1.00 98.81 191 ILE A CA 1
ATOM 1389 C C . ILE A 1 191 ? -0.535 -5.276 11.663 1.00 98.81 191 ILE A C 1
ATOM 1391 O O . ILE A 1 191 ? 0.129 -5.704 10.722 1.00 98.81 191 ILE A O 1
ATOM 1395 N N . GLU A 1 192 ? -1.124 -6.085 12.534 1.00 98.31 192 GLU A N 1
ATOM 1396 C CA . GLU A 1 192 ? -1.171 -7.545 12.445 1.00 98.31 192 GLU A CA 1
ATOM 1397 C C . GLU A 1 192 ? -2.471 -7.956 11.746 1.00 98.31 192 GLU A C 1
ATOM 1399 O O . GLU A 1 192 ? -3.551 -7.506 12.125 1.00 98.31 192 GLU A O 1
ATOM 1404 N N . THR A 1 193 ? -2.390 -8.833 10.747 1.00 97.19 193 THR A N 1
ATOM 1405 C CA . THR A 1 193 ? -3.580 -9.376 10.080 1.00 97.19 193 THR A CA 1
ATOM 1406 C C . THR A 1 193 ? -3.815 -10.829 10.477 1.00 97.19 193 THR A C 1
ATOM 1408 O O . THR A 1 193 ? -2.875 -11.607 10.669 1.00 97.19 193 THR A O 1
ATOM 1411 N N . ARG A 1 194 ? -5.086 -11.216 10.613 1.00 96.06 194 ARG A N 1
ATOM 1412 C CA . ARG A 1 194 ? -5.510 -12.580 10.948 1.00 96.06 194 ARG A CA 1
ATOM 1413 C C . ARG A 1 194 ? -6.510 -13.070 9.910 1.00 96.06 194 ARG A C 1
ATOM 1415 O O . ARG A 1 194 ? -7.618 -12.559 9.832 1.00 96.06 194 ARG A O 1
ATOM 1422 N N . GLY A 1 195 ? -6.128 -14.081 9.135 1.00 94.31 195 GLY A N 1
ATOM 1423 C CA . GLY A 1 195 ? -6.909 -14.528 7.979 1.00 94.31 195 GLY A CA 1
ATOM 1424 C C . GLY A 1 195 ? -6.714 -13.619 6.762 1.00 94.31 195 GLY A C 1
ATOM 1425 O O . GLY A 1 195 ? -5.624 -13.080 6.565 1.00 94.31 195 GLY A O 1
ATOM 1426 N N . ASN A 1 196 ? -7.750 -13.480 5.934 1.00 94.88 196 ASN A N 1
ATOM 1427 C CA . ASN A 1 196 ? -7.683 -12.728 4.680 1.00 94.88 196 ASN A CA 1
ATOM 1428 C C . ASN A 1 196 ? -8.150 -11.286 4.897 1.00 94.88 196 ASN A C 1
ATOM 1430 O O . ASN A 1 196 ? -9.329 -11.060 5.158 1.00 94.88 196 ASN A O 1
ATOM 1434 N N . VAL A 1 197 ? -7.232 -10.325 4.783 1.00 97.62 197 VAL A N 1
ATOM 1435 C CA . VAL A 1 197 ? -7.505 -8.902 5.023 1.00 97.62 197 VAL A CA 1
ATOM 1436 C C . VAL A 1 197 ? -7.306 -8.091 3.747 1.00 97.62 197 VAL A C 1
ATOM 1438 O O . VAL A 1 197 ? -6.271 -8.212 3.088 1.00 97.62 197 VAL A O 1
ATOM 1441 N N . ARG A 1 198 ? -8.267 -7.227 3.416 1.00 98.06 198 ARG A N 1
ATOM 1442 C CA . ARG A 1 198 ? -8.122 -6.202 2.374 1.00 98.06 198 ARG A CA 1
ATOM 1443 C C . ARG A 1 198 ? -8.186 -4.830 3.030 1.00 98.06 198 ARG A C 1
ATOM 1445 O O . ARG A 1 198 ? -9.138 -4.521 3.736 1.00 98.06 198 ARG A O 1
ATOM 1452 N N . ILE A 1 199 ? -7.157 -4.020 2.824 1.00 98.62 199 ILE A N 1
ATOM 1453 C CA . ILE A 1 199 ? -7.081 -2.656 3.345 1.00 98.62 199 ILE A CA 1
ATOM 1454 C C . ILE A 1 199 ? -7.159 -1.712 2.152 1.00 98.62 199 ILE A C 1
ATOM 1456 O O . ILE A 1 199 ? -6.226 -1.637 1.356 1.00 98.62 199 ILE A O 1
ATOM 1460 N N . PHE A 1 200 ? -8.272 -1.006 2.034 1.00 98.62 200 PHE A N 1
ATOM 1461 C CA . PHE A 1 200 ? -8.533 0.001 1.019 1.00 98.62 200 PHE A CA 1
ATOM 1462 C C . PHE A 1 200 ? -8.245 1.373 1.612 1.00 98.62 200 PHE A C 1
ATOM 1464 O O . PHE A 1 200 ? -8.871 1.766 2.593 1.00 98.62 200 PHE A O 1
ATOM 1471 N N . VAL A 1 201 ? -7.289 2.103 1.045 1.00 98.50 201 VAL A N 1
ATOM 1472 C CA . VAL A 1 201 ? -6.814 3.369 1.609 1.00 98.50 201 VAL A CA 1
ATOM 1473 C C . VAL A 1 201 ? -6.835 4.493 0.589 1.00 98.50 201 VAL A C 1
ATOM 1475 O O . VAL A 1 201 ? -6.403 4.307 -0.549 1.00 98.50 201 VAL A O 1
A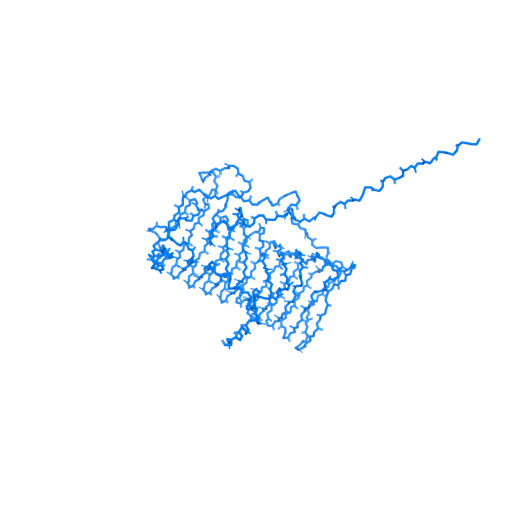TOM 1478 N N . ASN A 1 202 ? -7.312 5.672 0.989 1.00 96.44 202 ASN A N 1
ATOM 1479 C CA . ASN A 1 202 ? -7.215 6.860 0.141 1.00 96.44 202 ASN A CA 1
ATOM 1480 C C . ASN A 1 202 ? -5.788 7.413 0.172 1.00 96.44 202 ASN A C 1
ATOM 1482 O O . ASN A 1 202 ? -5.126 7.448 -0.862 1.00 96.44 202 ASN A O 1
ATOM 1486 N N . ALA A 1 203 ? -5.287 7.772 1.354 1.00 95.75 203 ALA A N 1
ATOM 1487 C CA . ALA A 1 203 ? -3.912 8.217 1.562 1.00 95.75 203 ALA A CA 1
ATOM 1488 C C . ALA A 1 203 ? -3.186 7.292 2.544 1.00 95.75 203 ALA A C 1
ATOM 1490 O O . ALA A 1 203 ? -3.690 7.031 3.638 1.00 95.75 203 ALA A O 1
ATOM 1491 N N . VAL A 1 204 ? -1.989 6.821 2.180 1.00 97.31 204 VAL A N 1
ATOM 1492 C CA . VAL A 1 204 ? -1.202 5.923 3.035 1.00 97.31 204 VAL A CA 1
ATOM 1493 C C . VAL A 1 204 ? 0.274 6.280 3.096 1.00 97.31 204 VAL A C 1
ATOM 1495 O O . VAL A 1 204 ? 0.925 6.561 2.085 1.00 97.31 204 VAL A O 1
ATOM 1498 N N . GLU A 1 205 ? 0.797 6.225 4.315 1.00 98.38 205 GLU A N 1
ATOM 1499 C CA . GLU A 1 205 ? 2.189 6.496 4.623 1.00 98.38 205 GLU A CA 1
ATOM 1500 C C . GLU A 1 205 ? 2.693 5.550 5.717 1.00 98.38 205 GLU A C 1
ATOM 1502 O O . GLU A 1 205 ? 2.142 5.479 6.816 1.00 98.38 205 GLU A O 1
ATOM 1507 N N . PHE A 1 206 ? 3.763 4.821 5.420 1.00 98.81 206 PHE A N 1
ATOM 1508 C CA . PHE A 1 206 ? 4.521 4.072 6.412 1.00 98.81 206 PHE A CA 1
ATOM 1509 C C . PHE A 1 206 ? 5.861 4.774 6.632 1.00 98.81 206 PHE A C 1
ATOM 1511 O O . PHE A 1 206 ? 6.637 4.945 5.695 1.00 98.81 206 PHE A O 1
ATOM 1518 N N . ASN A 1 207 ? 6.144 5.148 7.877 1.00 98.62 207 ASN A N 1
ATOM 1519 C CA . ASN A 1 207 ? 7.347 5.865 8.300 1.00 98.62 207 ASN A CA 1
ATOM 1520 C C . ASN A 1 207 ? 8.126 5.025 9.318 1.00 98.62 207 ASN A C 1
ATOM 1522 O O . ASN A 1 207 ? 8.218 5.366 10.495 1.00 98.62 207 ASN A O 1
ATOM 1526 N N . GLY A 1 208 ? 8.631 3.871 8.871 1.00 98.38 208 GLY A N 1
ATOM 1527 C CA . GLY A 1 208 ? 9.238 2.848 9.732 1.00 98.38 208 GLY A CA 1
ATOM 1528 C C . GLY A 1 208 ? 8.221 1.906 10.390 1.00 98.38 208 GLY A C 1
ATOM 1529 O O . GLY A 1 208 ? 8.577 1.144 11.288 1.00 98.38 208 GLY A O 1
ATOM 1530 N N . GLY A 1 209 ? 6.956 1.975 9.970 1.00 98.62 209 GLY A N 1
ATOM 1531 C CA . GLY A 1 209 ? 5.876 1.109 10.434 1.00 98.62 209 GLY A CA 1
ATOM 1532 C C . GLY A 1 209 ? 5.883 -0.274 9.784 1.00 98.62 209 GLY A C 1
ATOM 1533 O O . GLY A 1 209 ? 6.563 -0.520 8.784 1.00 98.62 209 GLY A O 1
ATOM 1534 N N . ARG A 1 210 ? 5.097 -1.200 10.339 1.00 98.75 210 ARG A N 1
ATOM 1535 C CA . ARG A 1 210 ? 5.057 -2.595 9.878 1.00 98.75 210 ARG A CA 1
ATOM 1536 C C . ARG A 1 210 ? 3.633 -3.055 9.585 1.00 98.75 210 ARG A C 1
ATOM 1538 O O . ARG A 1 210 ? 2.739 -2.869 10.403 1.00 98.75 210 ARG A O 1
ATOM 1545 N N . LEU A 1 211 ? 3.436 -3.713 8.446 1.00 98.75 211 LEU A N 1
ATOM 1546 C CA . LEU A 1 211 ? 2.198 -4.388 8.068 1.00 98.75 211 LEU A CA 1
ATOM 1547 C C . LEU A 1 211 ? 2.450 -5.887 7.910 1.00 98.75 211 LEU A C 1
ATOM 1549 O O . LEU A 1 211 ? 3.269 -6.324 7.096 1.00 98.75 211 LEU A O 1
ATOM 1553 N N . ASN A 1 212 ? 1.700 -6.666 8.684 1.00 97.75 212 ASN A N 1
ATOM 1554 C CA . ASN A 1 212 ? 1.692 -8.121 8.696 1.00 97.75 212 ASN A CA 1
ATOM 1555 C C . ASN A 1 212 ? 3.093 -8.716 8.923 1.00 97.75 212 ASN A C 1
ATOM 1557 O O . ASN A 1 212 ? 3.505 -9.670 8.262 1.00 97.75 212 ASN A O 1
ATOM 1561 N N . ALA A 1 213 ? 3.865 -8.145 9.854 1.00 96.31 213 ALA A N 1
ATOM 1562 C CA . ALA A 1 213 ? 5.243 -8.564 10.116 1.00 96.31 213 ALA A CA 1
ATOM 1563 C C . ALA A 1 213 ? 5.344 -10.055 10.479 1.00 96.31 213 ALA A C 1
ATOM 1565 O O . ALA A 1 213 ? 6.244 -10.747 9.997 1.00 96.31 213 ALA A O 1
ATOM 1566 N N . ALA A 1 214 ? 4.392 -10.543 11.277 1.00 93.75 214 ALA A N 1
ATOM 1567 C CA . ALA A 1 214 ? 4.312 -11.930 11.722 1.00 93.75 214 ALA A CA 1
ATOM 1568 C C . ALA A 1 214 ? 3.836 -12.920 10.638 1.00 93.75 214 ALA A C 1
ATOM 1570 O O . ALA A 1 214 ? 3.969 -14.128 10.835 1.00 93.75 214 ALA A O 1
ATOM 1571 N N . LYS A 1 215 ? 3.311 -12.437 9.498 1.00 92.31 215 LYS A N 1
ATOM 1572 C CA . LYS A 1 215 ? 2.755 -13.262 8.405 1.00 92.31 215 LYS A CA 1
ATOM 1573 C C . LYS A 1 215 ? 1.670 -14.237 8.889 1.00 92.31 215 LYS A C 1
ATOM 1575 O O . LYS A 1 215 ? 1.594 -15.375 8.434 1.00 92.31 215 LYS A O 1
ATOM 1580 N N . THR A 1 216 ? 0.853 -13.798 9.845 1.00 88.94 216 THR A N 1
ATOM 1581 C CA . THR A 1 216 ? -0.227 -14.590 10.463 1.00 88.94 216 THR A CA 1
ATOM 1582 C C . THR A 1 216 ? -1.479 -14.678 9.593 1.00 88.94 216 THR A C 1
ATOM 1584 O O . THR A 1 216 ? -2.310 -15.560 9.798 1.00 88.94 216 THR A O 1
ATOM 1587 N N . GLY A 1 217 ? -1.606 -13.790 8.609 1.00 89.38 217 GLY A N 1
ATOM 1588 C CA . GLY A 1 217 ? -2.653 -13.799 7.594 1.00 89.38 217 GLY A CA 1
ATOM 1589 C C . GLY A 1 217 ? -2.123 -13.353 6.233 1.00 89.38 217 GLY A C 1
ATOM 1590 O O . GLY A 1 217 ? -0.936 -13.048 6.075 1.00 89.38 217 GLY A O 1
ATOM 1591 N N . SER A 1 218 ? -3.010 -13.289 5.242 1.00 92.56 218 SER A N 1
ATOM 1592 C CA . SER A 1 218 ? -2.730 -12.638 3.959 1.00 92.56 218 SER A CA 1
ATOM 1593 C C . SER A 1 218 ? -3.273 -11.215 3.980 1.00 92.56 218 SER A C 1
ATOM 1595 O O . SER A 1 218 ? -4.340 -10.974 4.545 1.00 92.56 218 SER A O 1
ATOM 1597 N N . VAL A 1 219 ? -2.581 -10.286 3.328 1.00 96.56 219 VAL A N 1
ATOM 1598 C CA . VAL A 1 219 ? -3.055 -8.909 3.202 1.00 96.56 219 VAL A CA 1
ATOM 1599 C C . VAL A 1 219 ? -2.909 -8.403 1.778 1.00 96.56 219 VAL A C 1
ATOM 1601 O O . VAL A 1 219 ? -1.879 -8.622 1.135 1.00 96.56 219 VAL A O 1
ATOM 1604 N N . LEU A 1 220 ? -3.946 -7.711 1.322 1.00 97.88 220 LEU A N 1
ATOM 1605 C CA . LEU A 1 220 ? -3.881 -6.758 0.228 1.00 97.88 220 LEU A CA 1
ATOM 1606 C C . LEU A 1 220 ? -3.930 -5.347 0.816 1.00 97.88 220 LEU A C 1
ATOM 1608 O O . LEU A 1 220 ? -4.870 -5.018 1.535 1.00 97.88 220 LEU A O 1
ATOM 1612 N N . LEU A 1 221 ? -2.955 -4.513 0.473 1.00 98.69 221 LEU A N 1
ATOM 1613 C CA . LEU A 1 221 ? -3.006 -3.067 0.659 1.00 98.69 221 LEU A CA 1
ATOM 1614 C C . LEU A 1 221 ? -3.320 -2.421 -0.693 1.00 98.69 221 LEU A C 1
ATOM 1616 O O . LEU A 1 221 ? -2.500 -2.486 -1.605 1.00 98.69 221 LEU A O 1
ATOM 1620 N N . PHE A 1 222 ? -4.494 -1.816 -0.821 1.00 98.56 222 PHE A N 1
ATOM 1621 C CA . PHE A 1 222 ? -4.958 -1.136 -2.025 1.00 98.56 222 PHE A CA 1
ATOM 1622 C C . PHE A 1 222 ? -5.028 0.373 -1.775 1.00 98.56 222 PHE A C 1
ATOM 1624 O O . PHE A 1 222 ? -5.895 0.838 -1.040 1.00 98.56 222 PHE A O 1
ATOM 1631 N N . GLY A 1 223 ? -4.130 1.139 -2.387 1.00 98.25 223 GLY A N 1
ATOM 1632 C CA . GLY A 1 223 ? -4.139 2.599 -2.381 1.00 98.25 223 GLY A CA 1
ATOM 1633 C C . GLY A 1 223 ? -4.879 3.172 -3.587 1.00 98.25 223 GLY A C 1
ATOM 1634 O O . GLY A 1 223 ? -4.487 2.921 -4.726 1.00 98.25 223 GLY A O 1
ATOM 1635 N N . TYR A 1 224 ? -5.907 3.986 -3.344 1.00 97.94 224 TYR A N 1
ATOM 1636 C CA . TYR A 1 224 ? -6.579 4.781 -4.382 1.00 97.94 224 TYR A CA 1
ATOM 1637 C C . TYR A 1 224 ? -5.706 5.946 -4.870 1.00 97.94 224 TYR A C 1
ATOM 1639 O O . TYR A 1 224 ? -5.871 6.421 -5.992 1.00 97.94 224 TYR A O 1
ATOM 1647 N N . GLN A 1 225 ? -4.766 6.405 -4.039 1.00 97.19 225 GLN A N 1
ATOM 1648 C CA . GLN A 1 225 ? -3.757 7.400 -4.402 1.00 97.19 225 GLN A CA 1
ATOM 1649 C C . GLN A 1 225 ? -2.346 6.797 -4.316 1.00 97.19 225 GLN A C 1
ATOM 1651 O O . GLN A 1 225 ? -2.144 5.605 -4.557 1.00 97.19 225 GLN A O 1
ATOM 1656 N N . ASN A 1 226 ? -1.351 7.632 -4.007 1.00 98.06 226 ASN A N 1
ATOM 1657 C CA . ASN A 1 226 ? 0.015 7.178 -3.804 1.00 98.06 226 ASN A CA 1
ATOM 1658 C C . ASN A 1 226 ? 0.122 6.306 -2.547 1.00 98.06 226 ASN A C 1
ATOM 1660 O O . ASN A 1 226 ? -0.451 6.625 -1.504 1.00 98.06 226 ASN A O 1
ATOM 1664 N N . VAL A 1 227 ? 0.936 5.257 -2.638 1.00 98.81 227 VAL A N 1
ATOM 1665 C CA . VAL A 1 227 ? 1.372 4.450 -1.499 1.00 98.81 227 VAL A CA 1
ATOM 1666 C C . VAL A 1 227 ? 2.813 4.819 -1.174 1.00 98.81 227 VAL A C 1
ATOM 1668 O O . VAL A 1 227 ? 3.694 4.633 -2.011 1.00 98.81 227 VAL A O 1
ATOM 1671 N N . ASN A 1 228 ? 3.064 5.339 0.030 1.00 98.88 228 ASN A N 1
ATOM 1672 C CA . ASN A 1 228 ? 4.396 5.797 0.431 1.00 98.88 228 ASN A CA 1
ATOM 1673 C C . ASN A 1 228 ? 4.971 4.918 1.545 1.00 98.88 228 ASN A C 1
ATOM 1675 O O . ASN A 1 228 ? 4.384 4.814 2.622 1.00 98.88 228 ASN A O 1
ATOM 1679 N N . LEU A 1 229 ? 6.134 4.315 1.295 1.00 98.88 229 LEU A N 1
ATOM 1680 C CA . LEU A 1 229 ? 6.907 3.541 2.263 1.00 98.88 229 LEU A CA 1
ATOM 1681 C C . LEU A 1 229 ? 8.274 4.209 2.465 1.00 98.88 229 LEU A C 1
ATOM 1683 O O . LEU A 1 229 ? 9.101 4.253 1.557 1.00 98.88 229 LEU A O 1
ATOM 1687 N N . ASN A 1 230 ? 8.526 4.707 3.670 1.00 98.75 230 ASN A N 1
ATOM 1688 C CA . ASN A 1 230 ? 9.735 5.438 4.047 1.00 98.75 230 ASN A CA 1
ATOM 1689 C C . ASN A 1 230 ? 10.456 4.750 5.214 1.00 98.75 230 ASN A C 1
ATOM 1691 O O . ASN A 1 230 ? 9.897 3.873 5.876 1.00 98.75 230 ASN A O 1
ATOM 1695 N N . GLY A 1 231 ? 11.692 5.156 5.510 1.00 98.19 231 GLY A N 1
ATOM 1696 C CA . GLY A 1 231 ? 12.455 4.592 6.630 1.00 98.19 231 GLY A CA 1
ATOM 1697 C C . GLY A 1 231 ? 12.634 3.072 6.516 1.00 98.19 231 GLY A C 1
ATOM 1698 O O . GLY A 1 231 ? 12.863 2.556 5.426 1.00 98.19 231 GLY A O 1
ATOM 1699 N N . GLU A 1 232 ? 12.509 2.354 7.633 1.00 98.00 232 GLU A N 1
ATOM 1700 C CA . GLU A 1 232 ? 12.606 0.883 7.709 1.00 98.00 232 GLU A CA 1
ATOM 1701 C C . GLU A 1 232 ? 11.233 0.193 7.605 1.00 98.00 232 GLU A C 1
ATOM 1703 O O . GLU A 1 232 ? 10.965 -0.817 8.262 1.00 98.00 232 GLU A O 1
ATOM 1708 N N . SER A 1 233 ? 10.317 0.769 6.819 1.00 98.81 233 SER A N 1
ATOM 1709 C CA . SER A 1 233 ? 8.960 0.229 6.694 1.00 98.81 233 SER A CA 1
ATOM 1710 C C . SER A 1 233 ? 8.961 -1.191 6.136 1.00 98.81 233 SER A C 1
ATOM 1712 O O . SE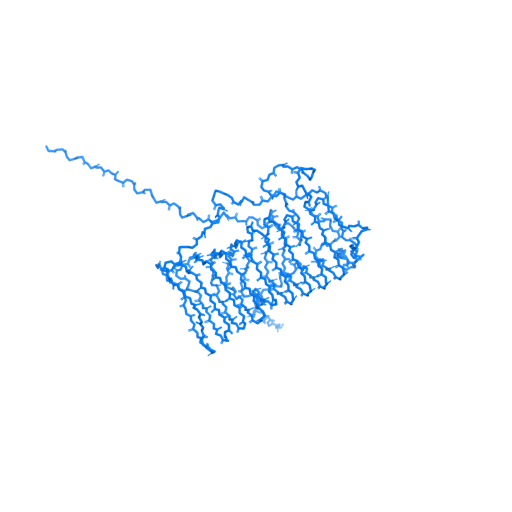R A 1 233 ? 9.672 -1.483 5.176 1.00 98.81 233 SER A O 1
ATOM 1714 N N . LEU A 1 234 ? 8.118 -2.062 6.691 1.00 98.75 234 LEU A N 1
ATOM 1715 C CA . LEU A 1 234 ? 7.953 -3.436 6.218 1.00 98.75 234 LEU A CA 1
ATOM 1716 C C . LEU A 1 234 ? 6.497 -3.720 5.874 1.00 98.75 234 LEU A C 1
ATOM 1718 O O . LEU A 1 234 ? 5.629 -3.598 6.733 1.00 98.75 234 LEU A O 1
ATOM 1722 N N . VAL A 1 235 ? 6.250 -4.229 4.672 1.00 98.69 235 VAL A N 1
ATOM 1723 C CA . VAL A 1 235 ? 4.949 -4.766 4.268 1.00 98.69 235 VAL A CA 1
ATOM 1724 C C . VAL A 1 235 ? 5.114 -6.212 3.809 1.00 98.69 235 VAL A C 1
ATOM 1726 O O . VAL A 1 235 ? 5.877 -6.492 2.890 1.00 98.69 235 VAL A O 1
ATOM 1729 N N . ASN A 1 236 ? 4.390 -7.148 4.422 1.00 98.50 236 ASN A N 1
ATOM 1730 C CA . ASN A 1 236 ? 4.297 -8.525 3.930 1.00 98.50 236 ASN A CA 1
ATOM 1731 C C . ASN A 1 236 ? 2.911 -8.769 3.316 1.00 98.50 236 ASN A C 1
ATOM 1733 O O . ASN A 1 236 ? 1.964 -9.059 4.050 1.00 98.50 236 ASN A O 1
ATOM 1737 N N . GLY A 1 237 ? 2.784 -8.682 1.993 1.00 97.56 237 GLY A N 1
ATOM 1738 C CA . GLY A 1 237 ? 1.501 -8.821 1.304 1.00 97.56 237 GLY A CA 1
ATOM 1739 C C . GLY A 1 237 ? 1.521 -8.355 -0.146 1.00 97.56 237 GLY A C 1
ATOM 1740 O O . GLY A 1 237 ? 2.580 -8.111 -0.723 1.00 97.56 237 GLY A O 1
ATOM 1741 N N . LEU A 1 238 ? 0.329 -8.243 -0.723 1.00 98.25 238 LEU A N 1
ATOM 1742 C CA . LEU A 1 238 ? 0.113 -7.651 -2.038 1.00 98.25 238 LEU A CA 1
ATOM 1743 C C . LEU A 1 238 ? -0.101 -6.142 -1.883 1.00 98.25 238 LEU A C 1
ATOM 1745 O O . LEU A 1 238 ? -0.860 -5.722 -1.010 1.00 98.25 238 LEU A O 1
ATOM 1749 N N . VAL A 1 239 ? 0.552 -5.332 -2.714 1.00 98.75 239 VAL A N 1
ATOM 1750 C CA . VAL A 1 239 ? 0.437 -3.864 -2.676 1.00 98.75 239 VAL A CA 1
ATOM 1751 C C . VAL A 1 239 ? -0.015 -3.342 -4.033 1.00 98.75 239 VAL A C 1
ATOM 1753 O O . VAL A 1 239 ? 0.731 -3.419 -5.004 1.00 98.75 239 VAL A O 1
ATOM 1756 N N . TYR A 1 240 ? -1.221 -2.790 -4.100 1.00 98.44 240 TYR A N 1
ATOM 1757 C CA . TYR A 1 240 ? -1.743 -2.105 -5.278 1.00 98.44 240 TYR A CA 1
ATOM 1758 C C . TYR A 1 240 ? -1.767 -0.595 -5.027 1.00 98.44 240 TYR A C 1
ATOM 1760 O O . TYR A 1 240 ? -2.283 -0.166 -3.999 1.00 98.44 240 TYR A O 1
ATOM 1768 N N . ALA A 1 241 ? -1.258 0.217 -5.949 1.00 98.19 241 ALA A N 1
ATOM 1769 C CA . ALA A 1 241 ? -1.364 1.676 -5.902 1.00 98.19 241 ALA A CA 1
ATOM 1770 C C . ALA A 1 241 ? -1.927 2.193 -7.228 1.00 98.19 241 ALA A C 1
ATOM 1772 O O . ALA A 1 241 ? -1.236 2.113 -8.237 1.00 98.19 241 ALA A O 1
ATOM 1773 N N . ASP A 1 242 ? -3.137 2.763 -7.249 1.00 96.44 242 ASP A N 1
ATOM 1774 C CA . ASP A 1 242 ? -3.722 3.277 -8.502 1.00 96.44 242 ASP A CA 1
ATOM 1775 C C . ASP A 1 242 ? -2.903 4.435 -9.114 1.00 96.44 242 ASP A C 1
ATOM 1777 O O . ASP A 1 242 ? -2.983 4.711 -10.319 1.00 96.44 242 ASP A O 1
ATOM 1781 N N . GLN A 1 243 ? -2.083 5.085 -8.282 1.00 95.81 243 GLN A N 1
ATOM 1782 C CA . GLN A 1 243 ? -1.113 6.111 -8.658 1.00 95.81 243 GLN A CA 1
ATOM 1783 C C . GLN A 1 243 ? 0.329 5.600 -8.454 1.00 95.81 243 GLN A C 1
ATOM 1785 O O . GLN A 1 243 ? 0.706 4.566 -9.006 1.00 95.81 243 GLN A O 1
ATOM 1790 N N . ALA A 1 244 ? 1.173 6.315 -7.708 1.00 97.12 244 ALA A N 1
ATOM 1791 C CA . ALA A 1 244 ? 2.563 5.927 -7.489 1.00 97.12 244 ALA A CA 1
ATOM 1792 C C . ALA A 1 244 ? 2.729 5.009 -6.268 1.00 97.12 244 ALA A C 1
ATOM 1794 O O . ALA A 1 244 ? 2.129 5.237 -5.219 1.00 97.12 244 ALA A O 1
ATOM 1795 N N . LEU A 1 245 ? 3.619 4.024 -6.373 1.00 98.75 245 LEU A N 1
ATOM 1796 C CA . LEU A 1 245 ? 4.235 3.363 -5.225 1.00 98.75 245 LEU A CA 1
ATOM 1797 C C . LEU A 1 245 ? 5.630 3.961 -5.027 1.00 98.75 245 LEU A C 1
ATOM 1799 O O . LEU A 1 245 ? 6.513 3.774 -5.865 1.00 98.75 245 LEU A O 1
ATOM 1803 N N . ASN A 1 246 ? 5.819 4.672 -3.917 1.00 98.75 246 ASN A N 1
ATOM 1804 C CA . ASN A 1 246 ? 7.075 5.317 -3.560 1.00 98.75 246 ASN A CA 1
ATOM 1805 C C . ASN A 1 246 ? 7.730 4.560 -2.407 1.00 98.75 246 ASN A C 1
ATOM 1807 O O . ASN A 1 246 ? 7.181 4.496 -1.309 1.00 98.75 246 ASN A O 1
ATOM 1811 N N . MET A 1 247 ? 8.913 4.009 -2.653 1.00 98.88 247 MET A N 1
ATOM 1812 C CA . MET A 1 247 ? 9.726 3.316 -1.662 1.00 98.88 247 MET A CA 1
ATOM 1813 C C . MET A 1 247 ? 11.038 4.071 -1.463 1.00 98.88 247 MET A C 1
ATOM 1815 O O . MET A 1 247 ? 11.837 4.210 -2.393 1.00 98.88 247 MET A O 1
ATOM 1819 N N . ASN A 1 248 ? 11.286 4.508 -0.233 1.00 98.69 248 ASN A N 1
ATOM 1820 C CA . ASN A 1 248 ? 12.475 5.259 0.157 1.00 98.69 248 ASN A CA 1
ATOM 1821 C C . ASN A 1 248 ? 13.248 4.564 1.286 1.00 98.69 248 ASN A C 1
ATOM 1823 O O . ASN A 1 248 ? 12.709 3.716 2.006 1.00 98.69 248 ASN A O 1
ATOM 1827 N N . ASN A 1 249 ? 14.509 4.968 1.454 1.00 98.38 249 ASN A N 1
ATOM 1828 C CA . ASN A 1 249 ? 15.424 4.504 2.498 1.00 98.38 249 ASN A CA 1
ATOM 1829 C C . ASN A 1 249 ? 15.588 2.977 2.491 1.00 98.38 249 ASN A C 1
ATOM 1831 O O . ASN A 1 249 ? 16.121 2.451 1.523 1.00 98.38 249 ASN A O 1
ATOM 1835 N N . ALA A 1 250 ? 15.164 2.281 3.545 1.00 98.38 250 ALA A N 1
ATOM 1836 C CA . ALA A 1 250 ? 15.331 0.842 3.731 1.00 98.38 250 ALA A CA 1
ATOM 1837 C C . ALA A 1 250 ? 13.977 0.110 3.751 1.00 98.38 250 ALA A C 1
ATOM 1839 O O . ALA A 1 250 ? 13.832 -0.925 4.400 1.00 98.38 250 ALA A O 1
ATOM 1840 N N . SER A 1 251 ? 12.965 0.661 3.072 1.00 98.81 251 SER A N 1
ATOM 1841 C CA . SER A 1 251 ? 11.628 0.071 3.035 1.00 98.81 251 SER A CA 1
ATOM 1842 C C . SER A 1 251 ? 11.574 -1.211 2.198 1.00 98.81 251 SER A C 1
ATOM 1844 O O . SER A 1 251 ? 12.217 -1.336 1.150 1.00 98.81 251 SER A O 1
ATOM 1846 N N . VAL A 1 252 ? 10.788 -2.183 2.667 1.00 98.81 252 VAL A N 1
ATOM 1847 C CA . VAL A 1 252 ? 10.709 -3.531 2.097 1.00 98.81 252 VAL A CA 1
ATOM 1848 C C . VAL A 1 252 ? 9.263 -3.969 1.900 1.00 98.81 252 VAL A C 1
ATOM 1850 O O . VAL A 1 252 ? 8.443 -3.892 2.817 1.00 98.81 252 VAL A O 1
ATOM 1853 N N . ILE A 1 253 ? 8.983 -4.531 0.726 1.00 98.81 253 ILE A N 1
ATOM 1854 C CA . ILE A 1 253 ? 7.787 -5.326 0.449 1.00 98.81 253 ILE A CA 1
ATOM 1855 C C . ILE A 1 253 ? 8.216 -6.786 0.266 1.00 98.81 253 ILE A C 1
ATOM 1857 O O . ILE A 1 253 ? 9.036 -7.097 -0.595 1.00 98.81 253 ILE A O 1
ATOM 1861 N N . ASN A 1 254 ? 7.643 -7.702 1.044 1.00 98.38 254 ASN A N 1
ATOM 1862 C CA . ASN A 1 254 ? 7.721 -9.136 0.767 1.00 98.38 254 ASN A CA 1
ATOM 1863 C C . ASN A 1 254 ? 6.363 -9.617 0.253 1.00 98.38 254 ASN A C 1
ATOM 1865 O O . ASN A 1 254 ? 5.419 -9.806 1.025 1.00 98.38 254 ASN A O 1
ATOM 1869 N N . GLY A 1 255 ? 6.288 -9.807 -1.054 1.00 97.31 255 GLY A N 1
ATOM 1870 C CA . GLY A 1 255 ? 5.095 -10.113 -1.820 1.00 97.31 255 GLY A CA 1
ATOM 1871 C C . GLY A 1 255 ? 5.210 -9.488 -3.206 1.00 97.31 255 GLY A C 1
ATOM 1872 O O . GLY A 1 255 ? 6.307 -9.394 -3.758 1.00 97.31 255 GLY A O 1
ATOM 1873 N N . ARG A 1 256 ? 4.079 -9.054 -3.760 1.00 98.06 256 ARG A N 1
ATOM 1874 C CA . ARG A 1 256 ? 4.006 -8.488 -5.112 1.00 98.06 256 ARG A CA 1
ATOM 1875 C C . ARG A 1 256 ? 3.434 -7.084 -5.087 1.00 98.06 256 ARG A C 1
ATOM 1877 O O . ARG A 1 256 ? 2.578 -6.781 -4.256 1.00 98.06 256 ARG A O 1
ATOM 1884 N N . ALA A 1 257 ? 3.881 -6.255 -6.022 1.00 98.44 257 ALA A N 1
ATOM 1885 C CA . ALA A 1 257 ? 3.442 -4.874 -6.130 1.00 98.44 257 ALA A CA 1
ATOM 1886 C C . ALA A 1 257 ? 2.953 -4.519 -7.537 1.00 98.44 257 ALA A C 1
ATOM 1888 O O . ALA A 1 257 ? 3.575 -4.875 -8.538 1.00 98.44 257 ALA A O 1
ATOM 1889 N N . THR A 1 258 ? 1.868 -3.756 -7.598 1.00 98.38 258 THR A N 1
ATOM 1890 C CA . THR A 1 258 ? 1.299 -3.217 -8.834 1.00 98.38 258 THR A CA 1
ATOM 1891 C C . THR A 1 258 ? 1.037 -1.741 -8.650 1.00 98.38 258 THR A C 1
ATOM 1893 O O . THR A 1 258 ? 0.353 -1.355 -7.707 1.00 98.38 258 THR A O 1
ATOM 1896 N N . SER A 1 259 ? 1.567 -0.905 -9.534 1.00 97.75 259 SER A N 1
ATOM 1897 C CA . SER A 1 259 ? 1.360 0.540 -9.439 1.00 97.75 259 SER A CA 1
ATOM 1898 C C . SER A 1 259 ? 1.327 1.212 -10.798 1.00 97.75 259 SER A C 1
ATOM 1900 O O . SER A 1 259 ? 1.749 0.626 -11.792 1.00 97.75 259 SER A O 1
ATOM 1902 N N . ARG A 1 260 ? 0.827 2.444 -10.887 1.00 95.06 260 ARG A N 1
ATOM 1903 C CA . ARG A 1 260 ? 0.953 3.216 -12.126 1.00 95.06 260 ARG A CA 1
ATOM 1904 C C . ARG A 1 260 ? 2.402 3.626 -12.336 1.00 95.06 260 ARG A C 1
ATOM 1906 O O . ARG A 1 260 ? 2.927 3.469 -13.424 1.00 95.06 260 ARG A O 1
ATOM 1913 N N . SER A 1 261 ? 3.088 4.074 -11.293 1.00 96.25 261 SER A N 1
ATOM 1914 C CA . SER A 1 261 ? 4.541 4.270 -11.311 1.00 96.25 261 SER A CA 1
ATOM 1915 C C . SER A 1 261 ? 5.180 3.641 -10.082 1.00 96.25 261 SER A C 1
ATOM 1917 O O . SER A 1 261 ? 4.570 3.571 -9.014 1.00 96.25 261 SER A O 1
ATOM 1919 N N . LEU A 1 262 ? 6.400 3.136 -10.234 1.00 98.62 262 LEU A N 1
ATOM 1920 C CA . LEU A 1 262 ? 7.181 2.567 -9.143 1.00 98.62 262 LEU A CA 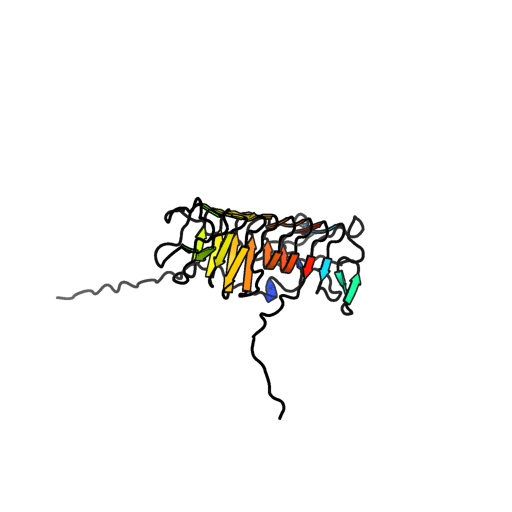1
ATOM 1921 C C . LEU A 1 262 ? 8.465 3.371 -8.998 1.00 98.62 262 LEU A C 1
ATOM 1923 O O . LEU A 1 262 ? 9.316 3.356 -9.886 1.00 98.62 262 LEU A O 1
ATOM 1927 N N . PHE A 1 263 ? 8.604 4.052 -7.867 1.00 98.50 263 PHE A N 1
ATOM 1928 C CA . PHE A 1 263 ? 9.820 4.753 -7.492 1.00 98.50 263 PHE A CA 1
ATOM 1929 C C . PHE A 1 263 ? 10.492 4.035 -6.326 1.00 98.50 263 PHE A C 1
ATOM 1931 O O . PHE A 1 263 ? 9.882 3.832 -5.278 1.00 98.50 263 PHE A O 1
ATOM 1938 N N . MET A 1 264 ? 11.761 3.674 -6.495 1.00 98.81 264 MET A N 1
ATOM 1939 C CA . MET A 1 264 ? 12.569 3.012 -5.478 1.00 98.81 264 MET A CA 1
ATOM 1940 C C . MET A 1 264 ? 13.907 3.732 -5.312 1.00 98.81 264 MET A C 1
ATOM 1942 O O . MET A 1 264 ? 14.676 3.858 -6.268 1.00 98.81 264 MET A O 1
ATOM 1946 N N . SER A 1 265 ? 14.221 4.175 -4.095 1.00 98.44 265 SER A N 1
ATOM 1947 C CA . SER A 1 265 ? 15.493 4.833 -3.781 1.00 98.44 265 SER A CA 1
ATOM 1948 C C . SER A 1 265 ? 16.024 4.436 -2.406 1.00 98.44 265 SER A C 1
ATOM 1950 O O . SER A 1 265 ? 15.259 4.290 -1.458 1.00 98.44 265 SER A O 1
ATOM 1952 N N . GLY A 1 266 ? 17.345 4.299 -2.287 1.00 98.31 266 GLY A N 1
ATOM 1953 C CA . GLY A 1 266 ? 18.021 3.846 -1.069 1.00 98.31 266 GLY A CA 1
ATOM 1954 C C . GLY A 1 266 ? 18.381 2.365 -1.164 1.00 98.31 266 GLY A C 1
ATOM 1955 O O . GLY A 1 266 ? 18.849 1.923 -2.209 1.00 98.31 266 GLY A O 1
ATOM 1956 N N . THR A 1 267 ? 18.161 1.610 -0.094 1.00 98.44 267 THR A N 1
ATOM 1957 C CA . THR A 1 267 ? 18.340 0.152 0.021 1.00 98.44 267 THR A CA 1
ATOM 1958 C C . THR A 1 267 ? 17.004 -0.599 -0.042 1.00 98.44 267 THR A C 1
ATOM 1960 O O . THR A 1 267 ? 16.837 -1.656 0.565 1.00 98.44 267 THR A O 1
ATOM 1963 N N . THR A 1 268 ? 16.027 -0.043 -0.757 1.00 98.81 268 THR A N 1
ATOM 1964 C CA . THR A 1 268 ? 14.663 -0.579 -0.826 1.00 98.81 268 THR A CA 1
ATOM 1965 C C . THR A 1 268 ? 14.583 -1.911 -1.554 1.00 98.81 268 THR A C 1
ATOM 1967 O O . THR A 1 268 ? 15.368 -2.185 -2.466 1.00 98.81 268 THR A O 1
ATOM 1970 N N . ALA A 1 269 ? 13.611 -2.745 -1.174 1.00 98.75 269 ALA A N 1
ATOM 1971 C CA . ALA A 1 269 ? 13.472 -4.080 -1.749 1.00 98.75 269 ALA A CA 1
ATOM 1972 C C . ALA A 1 269 ? 12.019 -4.517 -1.973 1.00 98.75 269 ALA A C 1
ATOM 1974 O O . ALA A 1 269 ? 11.176 -4.348 -1.095 1.00 98.75 269 ALA A O 1
ATOM 1975 N N . ILE A 1 270 ? 11.752 -5.165 -3.111 1.00 98.81 270 ILE A N 1
ATOM 1976 C CA . ILE A 1 270 ? 10.532 -5.954 -3.346 1.00 98.81 270 ILE A CA 1
ATOM 1977 C C . ILE A 1 270 ? 10.936 -7.407 -3.599 1.00 98.81 270 ILE A C 1
ATOM 1979 O O . ILE A 1 270 ? 11.709 -7.688 -4.517 1.00 98.81 270 ILE A O 1
ATOM 1983 N N . ASN A 1 271 ? 10.418 -8.330 -2.791 1.00 97.81 271 ASN A N 1
ATOM 1984 C CA . ASN A 1 271 ? 10.777 -9.745 -2.834 1.00 97.81 271 ASN A CA 1
ATOM 1985 C C . ASN A 1 271 ? 9.533 -10.614 -3.043 1.00 97.81 271 ASN A C 1
ATOM 1987 O O . ASN A 1 271 ? 8.680 -10.654 -2.161 1.00 97.81 271 ASN A O 1
ATOM 1991 N N . ASP A 1 272 ? 9.477 -11.393 -4.128 1.00 91.56 272 ASP A N 1
ATOM 1992 C CA . ASP A 1 272 ? 8.305 -12.229 -4.474 1.00 91.56 272 ASP A CA 1
ATOM 1993 C C . ASP A 1 272 ? 7.945 -13.256 -3.384 1.00 91.56 272 ASP A C 1
ATOM 1995 O O . ASP A 1 272 ? 6.800 -13.675 -3.223 1.00 91.56 272 ASP A O 1
ATOM 1999 N N . LYS A 1 273 ? 8.931 -13.660 -2.571 1.00 72.00 273 LYS A N 1
ATOM 2000 C CA . LYS A 1 273 ? 8.721 -14.606 -1.473 1.00 72.00 273 LYS A CA 1
ATOM 2001 C C . LYS A 1 273 ? 7.969 -13.955 -0.309 1.00 72.00 273 LYS A C 1
ATOM 2003 O O . LYS A 1 273 ? 8.557 -13.561 0.703 1.00 72.00 273 LYS A O 1
ATOM 2008 N N . MET A 1 274 ? 6.642 -14.014 -0.369 1.00 54.03 274 MET A N 1
ATOM 2009 C CA . MET A 1 274 ? 5.822 -14.123 0.834 1.00 54.03 274 MET A CA 1
ATOM 2010 C C . MET A 1 274 ? 6.165 -15.474 1.478 1.00 54.03 274 MET A C 1
ATOM 2012 O O . MET A 1 274 ? 5.675 -16.510 1.046 1.00 54.03 274 MET A O 1
ATOM 2016 N N . SER A 1 275 ? 7.113 -15.514 2.427 1.00 33.12 275 SER A N 1
ATOM 2017 C CA . SER A 1 275 ? 7.396 -16.765 3.156 1.00 33.12 275 SER A CA 1
ATOM 2018 C C . SER A 1 275 ? 6.066 -17.364 3.635 1.00 33.12 275 SER A C 1
ATOM 2020 O O . SER A 1 275 ? 5.347 -16.645 4.334 1.00 33.12 275 SER A O 1
ATOM 2022 N N . PRO A 1 276 ? 5.718 -18.613 3.272 1.00 32.59 276 PRO A N 1
ATOM 2023 C CA . PRO A 1 276 ? 4.480 -19.212 3.747 1.00 32.59 276 PRO A CA 1
ATOM 2024 C C . PRO A 1 276 ? 4.500 -19.257 5.284 1.00 32.59 276 PRO A C 1
ATOM 2026 O O . PRO A 1 276 ? 5.582 -19.437 5.865 1.00 32.59 276 PRO A O 1
ATOM 2029 N N . PRO A 1 277 ? 3.349 -19.074 5.961 1.00 34.03 277 PRO A N 1
ATOM 2030 C CA . PRO A 1 277 ? 3.279 -19.260 7.402 1.00 34.03 277 PRO A CA 1
ATOM 2031 C C . PRO A 1 277 ? 3.809 -20.656 7.729 1.00 34.03 277 PRO A C 1
ATOM 2033 O O . PRO A 1 277 ? 3.401 -21.649 7.126 1.00 34.03 277 PRO A O 1
ATOM 2036 N N . ARG A 1 278 ? 4.775 -20.744 8.653 1.00 32.62 278 ARG A N 1
ATOM 2037 C CA . ARG A 1 278 ? 5.266 -22.044 9.114 1.00 32.62 278 ARG A CA 1
ATOM 2038 C C . ARG A 1 278 ? 4.107 -22.742 9.820 1.00 32.62 278 ARG A C 1
ATOM 2040 O O . ARG A 1 278 ? 3.819 -22.427 10.973 1.00 32.62 278 ARG A O 1
ATOM 2047 N N . HIS A 1 279 ? 3.473 -23.708 9.164 1.00 34.66 279 HIS A N 1
ATOM 2048 C CA . HIS A 1 279 ? 2.680 -24.696 9.878 1.00 34.66 279 HIS A CA 1
ATOM 2049 C C . HIS A 1 279 ? 3.631 -25.460 10.800 1.00 34.66 279 HIS A C 1
ATOM 2051 O O . HIS A 1 279 ? 4.523 -26.190 10.367 1.00 34.66 279 HIS A O 1
ATOM 2057 N N . ARG A 1 280 ? 3.490 -25.223 12.105 1.00 42.78 280 ARG A N 1
ATOM 2058 C CA . ARG A 1 280 ? 4.152 -26.009 13.138 1.00 42.78 280 ARG A CA 1
ATOM 2059 C C . ARG A 1 280 ? 3.458 -27.367 13.181 1.00 42.78 280 ARG A C 1
ATOM 2061 O O . ARG A 1 280 ? 2.488 -27.529 13.908 1.00 42.78 280 ARG A O 1
ATOM 2068 N N . GLY A 1 281 ? 3.940 -28.318 12.392 1.00 45.28 281 GLY A N 1
ATOM 2069 C CA . GLY A 1 281 ? 3.442 -29.686 12.454 1.00 45.28 281 GLY A CA 1
ATOM 2070 C C . GLY A 1 281 ? 3.699 -30.480 11.190 1.00 45.28 281 GLY A C 1
ATOM 2071 O O . GLY A 1 281 ? 2.779 -30.677 10.415 1.00 45.28 281 GLY A O 1
ATOM 2072 N N . ASP A 1 282 ? 4.923 -30.975 11.029 1.00 34.94 282 ASP A N 1
ATOM 2073 C CA . ASP A 1 282 ? 5.083 -32.352 10.567 1.00 34.94 282 ASP A CA 1
ATOM 2074 C C . ASP A 1 282 ? 6.382 -32.933 11.141 1.00 34.94 282 ASP A C 1
ATOM 2076 O O . ASP A 1 282 ? 7.477 -32.794 10.594 1.00 34.94 282 ASP A O 1
ATOM 2080 N N . ARG A 1 283 ? 6.273 -33.523 12.337 1.00 42.72 283 ARG A N 1
ATOM 2081 C CA . ARG A 1 283 ? 7.204 -34.574 12.749 1.00 42.72 283 ARG A CA 1
ATOM 2082 C C . ARG A 1 283 ? 6.660 -35.864 12.145 1.00 42.72 283 ARG A C 1
ATOM 2084 O O . ARG A 1 283 ? 5.969 -36.609 12.834 1.00 42.72 283 ARG A O 1
ATOM 2091 N N . SER A 1 284 ? 7.015 -36.150 10.897 1.00 35.22 284 SER A N 1
ATOM 2092 C CA . SER A 1 284 ? 6.935 -37.521 10.411 1.00 35.22 284 SER A CA 1
ATOM 2093 C C . SER A 1 284 ? 8.085 -38.295 11.044 1.00 35.22 284 SER A C 1
ATOM 2095 O O . SER A 1 284 ? 9.254 -38.146 10.679 1.00 35.22 284 SER A O 1
ATOM 2097 N N . LEU A 1 285 ? 7.722 -39.090 12.047 1.00 41.34 285 LEU A N 1
ATOM 2098 C CA . LEU A 1 285 ? 8.498 -40.205 12.569 1.00 41.34 285 LEU A CA 1
ATOM 2099 C C . LEU A 1 285 ? 9.028 -41.042 11.396 1.00 41.34 285 LEU A C 1
ATOM 2101 O O . LEU A 1 285 ? 8.258 -41.467 10.537 1.00 41.34 285 LEU A O 1
ATOM 2105 N N . ARG A 1 286 ? 10.341 -41.273 11.365 1.00 38.59 286 ARG A N 1
ATOM 2106 C CA . ARG A 1 286 ? 10.902 -42.428 10.664 1.00 38.59 286 ARG A CA 1
ATOM 2107 C C . ARG A 1 286 ? 10.840 -43.598 11.641 1.00 38.59 286 ARG A C 1
ATOM 2109 O O . ARG A 1 286 ? 11.406 -43.490 12.729 1.00 38.59 286 ARG A O 1
ATOM 2116 N N . VAL A 1 287 ? 10.100 -44.637 11.260 1.00 47.12 287 VAL A N 1
ATOM 2117 C CA . VAL A 1 287 ? 10.329 -46.013 11.724 1.00 47.12 287 VAL A CA 1
ATOM 2118 C C . VAL A 1 287 ? 11.538 -46.547 10.969 1.00 47.12 287 VAL A C 1
ATOM 2120 O O . VAL A 1 287 ? 11.640 -46.223 9.761 1.00 47.12 287 VAL A O 1
#

Secondary structure (DSSP, 8-state):
------------PPP-PPPPP-HHHH-SSSEEEB--SS---GGGTT--EEEE-TT-EEES-TTPPB--SEE-TTTT--TTSEE-TTS-EE---B-S-PBPPPP-SGGGS------TT--B----TT-EEEE--SS--EEEEEEE-SS-EEEE-TT-SEEEEEEEEESS-EEEE-SEEEEEEEEEEETT-EEEE-EEEEEEEEEEEEEB-EESTT--EEEEEEESS-EEEETT-EEESEEEEEEEEEE-TT-EEES-EEEEEEEE-SS-EEES--PPP----------

Foldseek 3Di:
DDDDDDDDDPPPPDPLAADDDDCCQQFVFLEAEAQEQDPDAQVPRVWQEEEAADQAAEEGCQPPAHATQYYCVVNHFDQFRYAHVVRGGGGHHHPNHTHYDDHCDDSNPADAAPQPLEEAPEDEAAEEAEDDALPGAGHEYYEYEHAYEYEYDPNDQHHHYAEDAYELYEYEAEHHEYRYAYYEFAANYEYAYAEEYEYEYAYEEYHNGEYNPLVNYEYEYAYAAEYYYEDCYEYEYEYEHAAEDAAYANYEYEDHYYHNYYHYYHNYYRHNDSPHNPPPDDPPDDD

Sequence (287 aa):
MTRWLLALTLLSGVAHGFETIDNNLYFPAVAQGHRGNTSASCNGLGYPALTQNNQAKITGTGGVALNFCASNQGSGMPLDACDNANGSRRLCTITGNPIRGLATSGDNSFLSSSGSDGDIGHCNSGQQLTLGSASQYQFGTISLYSACTLTFSSTRQEYRIQSLALGGAKVVLPAGDYWIDRLVVNQGGEIETRGNVRIFVNAVEFNGGRLNAAKTGSVLLFGYQNVNLNGESLVNGLVYADQALNMNNASVINGRATSRSLFMSGTTAINDKMSPPRHRGDRSLRV